Protein AF-A0A2E0UI68-F1 (afdb_monomer)

Structure (mmCIF, N/CA/C/O backbone):
data_AF-A0A2E0UI68-F1
#
_entry.id   AF-A0A2E0UI68-F1
#
loop_
_atom_site.group_PDB
_atom_site.id
_atom_site.type_symbol
_atom_site.label_atom_id
_atom_site.label_alt_id
_atom_site.label_comp_id
_atom_site.label_asym_id
_atom_site.label_entity_id
_atom_site.label_seq_id
_atom_site.pdbx_PDB_ins_code
_atom_site.Cartn_x
_atom_site.Cartn_y
_atom_site.Cartn_z
_atom_site.occupancy
_atom_site.B_iso_or_equiv
_atom_site.auth_seq_id
_atom_site.auth_comp_id
_atom_site.auth_asym_id
_atom_site.auth_atom_id
_atom_site.pdbx_PDB_model_num
ATOM 1 N N . MET A 1 1 ? 24.439 8.659 -13.858 1.00 65.12 1 MET A N 1
ATOM 2 C CA . MET A 1 1 ? 24.273 10.032 -13.316 1.00 65.12 1 MET A CA 1
ATOM 3 C C . MET A 1 1 ? 24.154 11.005 -14.486 1.00 65.12 1 MET A C 1
ATOM 5 O O . MET A 1 1 ? 24.831 10.792 -15.483 1.00 65.12 1 MET A O 1
ATOM 9 N N . ASN A 1 2 ? 23.277 12.013 -14.426 1.00 80.56 2 ASN A N 1
ATOM 10 C CA . ASN A 1 2 ? 23.108 12.979 -15.524 1.00 80.56 2 ASN A CA 1
ATOM 11 C C . ASN A 1 2 ? 24.259 14.009 -15.515 1.00 80.56 2 ASN A C 1
ATOM 13 O O . ASN A 1 2 ? 24.533 14.585 -14.461 1.00 80.56 2 ASN A O 1
ATOM 17 N N . ARG A 1 3 ? 24.889 14.266 -16.677 1.00 81.38 3 ARG A N 1
ATOM 18 C CA . ARG A 1 3 ? 25.984 15.245 -16.863 1.00 81.38 3 ARG A CA 1
ATOM 19 C C . ARG A 1 3 ? 25.653 16.608 -16.251 1.00 81.38 3 ARG A C 1
ATOM 21 O O . ARG A 1 3 ? 26.486 17.185 -15.564 1.00 81.38 3 ARG A O 1
ATOM 28 N N . LYS A 1 4 ? 24.427 17.103 -16.448 1.00 81.56 4 LYS A N 1
ATOM 29 C CA . LYS A 1 4 ? 24.002 18.413 -15.932 1.00 81.56 4 LYS A CA 1
ATOM 30 C C . LYS A 1 4 ? 24.028 18.460 -14.403 1.00 81.56 4 LYS A C 1
ATOM 32 O O . LYS A 1 4 ? 24.569 19.398 -13.832 1.00 81.56 4 LYS A O 1
ATOM 37 N N . ALA A 1 5 ? 23.483 17.430 -13.756 1.00 82.38 5 ALA A N 1
ATOM 38 C CA . ALA A 1 5 ? 23.459 17.329 -12.298 1.00 82.38 5 ALA A CA 1
ATOM 39 C C . ALA A 1 5 ? 24.873 17.174 -11.716 1.00 82.38 5 ALA A C 1
ATOM 41 O O . ALA A 1 5 ? 25.181 17.746 -10.676 1.00 82.38 5 ALA A O 1
ATOM 42 N N . PHE A 1 6 ? 25.744 16.438 -12.413 1.00 85.38 6 PHE A N 1
ATOM 43 C CA . PHE A 1 6 ? 27.146 16.304 -12.034 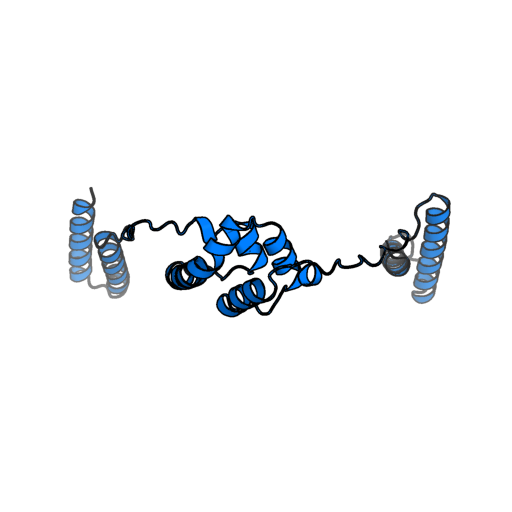1.00 85.38 6 PHE A CA 1
ATOM 44 C C . PHE A 1 6 ? 27.891 17.640 -12.082 1.00 85.38 6 PHE A C 1
ATOM 46 O O . PHE A 1 6 ? 28.501 18.023 -11.088 1.00 85.38 6 PHE A O 1
ATOM 53 N N . ILE A 1 7 ? 27.805 18.360 -13.206 1.00 84.88 7 ILE A N 1
ATOM 54 C CA . ILE A 1 7 ? 28.488 19.649 -13.380 1.00 84.88 7 ILE A CA 1
ATOM 55 C C . ILE A 1 7 ? 28.001 20.646 -12.327 1.00 84.88 7 ILE A C 1
ATOM 57 O O . ILE A 1 7 ? 28.818 21.265 -11.660 1.00 84.88 7 ILE A O 1
ATOM 61 N N . GLN A 1 8 ? 26.687 20.735 -12.095 1.00 84.38 8 GLN A N 1
ATOM 62 C CA . GLN A 1 8 ? 26.129 21.616 -11.065 1.00 84.38 8 GLN A CA 1
ATOM 63 C C . GLN A 1 8 ? 26.689 21.309 -9.670 1.00 84.38 8 GLN A C 1
ATOM 65 O O . GLN A 1 8 ? 27.156 22.218 -8.987 1.00 84.38 8 GLN A O 1
ATOM 70 N N . GLN A 1 9 ? 26.690 20.037 -9.264 1.00 84.38 9 GLN A N 1
ATOM 71 C CA . GLN A 1 9 ? 27.183 19.638 -7.947 1.00 84.38 9 GLN A CA 1
ATOM 72 C C . GLN A 1 9 ? 28.690 19.890 -7.803 1.00 84.38 9 GLN A C 1
ATOM 74 O O . GLN A 1 9 ? 29.128 20.460 -6.806 1.00 84.38 9 GLN A O 1
ATOM 79 N N . ALA A 1 10 ? 29.477 19.507 -8.811 1.00 82.50 10 ALA A N 1
ATOM 80 C CA . ALA A 1 10 ? 30.925 19.676 -8.814 1.00 82.50 10 ALA A CA 1
ATOM 81 C C . ALA A 1 10 ? 31.324 21.158 -8.787 1.00 82.50 10 ALA A C 1
ATOM 83 O O . ALA A 1 10 ? 32.169 21.543 -7.980 1.00 82.50 10 ALA A O 1
ATOM 84 N N . SER A 1 11 ? 30.677 22.005 -9.593 1.00 82.31 11 SER A N 1
ATOM 85 C CA . SER A 1 11 ? 30.948 23.444 -9.609 1.00 82.31 11 SER A CA 1
ATOM 86 C C . SER A 1 11 ? 30.594 24.109 -8.276 1.00 82.31 11 SER A C 1
ATOM 88 O O . SER A 1 11 ? 31.372 24.926 -7.791 1.00 82.31 11 SER A O 1
ATOM 90 N N . ILE A 1 12 ? 29.485 23.730 -7.626 1.00 83.81 12 ILE A N 1
ATOM 91 C CA . ILE A 1 12 ? 29.137 24.228 -6.281 1.00 83.81 12 ILE A CA 1
ATOM 92 C C . ILE A 1 12 ? 30.210 23.831 -5.262 1.00 83.81 12 ILE A C 1
ATOM 94 O O . ILE A 1 12 ? 30.697 24.683 -4.521 1.00 83.81 12 ILE A O 1
ATOM 98 N N . THR A 1 13 ? 30.629 22.564 -5.245 1.00 82.69 13 THR A N 1
ATOM 99 C CA . THR A 1 13 ? 31.679 22.087 -4.332 1.00 82.69 13 THR A CA 1
ATOM 100 C C . THR A 1 13 ? 33.010 22.809 -4.558 1.00 82.69 13 THR A C 1
ATOM 102 O O . THR A 1 13 ? 33.681 23.168 -3.593 1.00 82.69 13 THR A O 1
ATOM 105 N N . MET A 1 14 ? 33.379 23.080 -5.811 1.00 77.44 14 MET A N 1
ATOM 106 C CA . MET A 1 14 ? 34.613 23.794 -6.159 1.00 77.44 14 MET A CA 1
ATOM 107 C C . MET A 1 14 ? 34.562 25.280 -5.786 1.00 77.44 14 MET A C 1
ATOM 109 O O . MET A 1 14 ? 35.566 25.827 -5.337 1.00 77.44 14 MET A O 1
ATOM 113 N N . MET A 1 15 ? 33.399 25.927 -5.907 1.00 75.50 15 MET A N 1
ATOM 114 C CA . MET A 1 15 ? 33.202 27.321 -5.488 1.00 75.50 15 MET A CA 1
ATOM 115 C C . MET A 1 15 ? 33.226 27.512 -3.966 1.00 75.50 15 MET A C 1
ATOM 117 O O . MET A 1 15 ? 33.523 28.614 -3.505 1.00 75.50 15 MET A O 1
ATOM 121 N N . LEU A 1 16 ? 32.900 26.466 -3.201 1.00 73.56 16 LEU A N 1
ATOM 122 C CA . LEU A 1 16 ? 32.915 26.460 -1.735 1.00 73.56 16 LEU A CA 1
ATOM 123 C C . LEU A 1 16 ? 34.294 26.116 -1.147 1.00 73.56 16 LEU A C 1
ATOM 125 O O . LEU A 1 16 ? 34.487 26.239 0.062 1.00 73.56 16 LEU A O 1
ATOM 129 N N . HIS A 1 17 ? 35.256 25.688 -1.971 1.00 66.94 17 HIS A N 1
ATOM 130 C CA . HIS A 1 17 ? 36.592 25.346 -1.496 1.00 66.94 17 HIS A CA 1
ATOM 131 C C . HIS A 1 17 ? 37.425 26.620 -1.230 1.00 66.94 17 HIS A C 1
ATOM 133 O O . HIS A 1 17 ? 37.496 27.495 -2.097 1.00 66.94 17 HIS A O 1
ATOM 139 N N . PRO A 1 18 ? 38.131 26.729 -0.086 1.00 59.06 18 PRO A N 1
ATOM 140 C CA . PRO A 1 18 ? 38.846 27.944 0.341 1.00 59.06 18 PRO A CA 1
ATOM 141 C C . PRO A 1 18 ? 40.054 28.362 -0.523 1.00 59.06 18 PRO A C 1
ATOM 143 O O . PRO A 1 18 ? 40.743 29.315 -0.186 1.00 59.06 18 PRO A O 1
ATOM 146 N N . TYR A 1 19 ? 40.309 27.691 -1.651 1.00 53.81 19 TYR A N 1
ATOM 147 C CA . TYR A 1 19 ? 41.425 27.987 -2.565 1.00 53.81 19 TYR A CA 1
ATOM 148 C C . TYR A 1 19 ? 41.092 29.041 -3.645 1.00 53.81 19 TYR A C 1
ATOM 150 O O . TYR A 1 19 ? 41.927 29.332 -4.494 1.00 53.81 19 TYR A O 1
ATOM 158 N N . SER A 1 20 ? 39.874 29.597 -3.660 1.00 56.56 20 SER A N 1
ATOM 159 C CA . SER A 1 20 ? 39.365 30.456 -4.747 1.00 56.56 20 SER A CA 1
ATOM 160 C C . SER A 1 20 ? 39.120 31.912 -4.308 1.00 56.56 20 SER A C 1
ATOM 162 O O . SER A 1 20 ? 38.047 32.472 -4.540 1.00 56.56 20 SER A O 1
ATOM 164 N N . SER A 1 21 ? 40.086 32.540 -3.627 1.00 58.44 21 SER A N 1
ATOM 165 C CA . SER A 1 21 ? 39.929 33.910 -3.100 1.00 58.44 21 SER A CA 1
ATOM 166 C C . SER A 1 21 ? 40.497 35.027 -3.983 1.00 58.44 21 SER A C 1
ATOM 168 O O . SER A 1 21 ? 40.306 36.190 -3.650 1.00 58.44 21 SER A O 1
ATOM 170 N N . GLU A 1 22 ? 41.171 34.720 -5.095 1.00 62.88 22 GLU A N 1
ATOM 171 C CA . GLU A 1 22 ? 41.940 35.732 -5.850 1.00 62.88 22 GLU A CA 1
ATOM 172 C C . GLU A 1 22 ? 41.259 36.264 -7.124 1.00 62.88 22 GLU A C 1
ATOM 174 O O . GLU A 1 22 ? 41.753 37.216 -7.721 1.00 62.88 22 GLU A O 1
ATOM 179 N N . LYS A 1 23 ? 40.124 35.693 -7.555 1.00 62.25 23 LYS A N 1
ATOM 180 C CA . LYS A 1 23 ? 39.457 36.064 -8.822 1.00 62.25 23 LYS A CA 1
ATOM 181 C C . LYS A 1 23 ? 38.063 36.649 -8.629 1.00 62.25 23 LYS A C 1
ATOM 183 O O . LYS A 1 23 ? 37.366 36.318 -7.666 1.00 62.25 23 LYS A O 1
ATOM 188 N N . ALA A 1 24 ? 37.642 37.477 -9.587 1.00 69.94 24 ALA A N 1
ATOM 189 C CA . ALA A 1 24 ? 36.307 38.063 -9.619 1.00 69.94 24 ALA A CA 1
ATOM 190 C C . ALA A 1 24 ? 35.212 36.968 -9.627 1.00 69.94 24 ALA A C 1
ATOM 192 O O . ALA A 1 24 ? 35.426 35.886 -10.182 1.00 69.94 24 ALA A O 1
ATOM 193 N N . PRO A 1 25 ? 34.021 37.218 -9.046 1.00 70.06 25 PRO A N 1
ATOM 194 C CA . PRO A 1 25 ? 32.980 36.198 -8.888 1.00 70.06 25 PRO A CA 1
ATOM 195 C C . PRO A 1 25 ? 32.559 35.493 -10.186 1.00 70.06 25 PRO A C 1
ATOM 197 O O . PRO A 1 25 ? 32.334 34.287 -10.166 1.00 70.06 25 PRO A O 1
ATOM 200 N N . ALA A 1 26 ? 32.490 36.212 -11.311 1.00 70.44 26 ALA A N 1
ATOM 201 C CA . ALA A 1 26 ? 32.124 35.637 -12.610 1.00 70.44 26 ALA A CA 1
ATOM 202 C C . ALA A 1 26 ? 33.203 34.680 -13.147 1.00 70.44 26 ALA A C 1
ATOM 204 O O . ALA A 1 26 ? 32.907 33.546 -13.512 1.00 70.44 26 ALA A O 1
ATOM 205 N N . GLU A 1 27 ? 34.473 35.081 -13.075 1.00 74.00 27 GLU A N 1
ATOM 206 C CA . GLU A 1 27 ? 35.605 34.259 -13.520 1.00 74.00 27 GLU A CA 1
ATOM 207 C C . GLU A 1 27 ? 35.751 32.969 -12.704 1.00 74.00 27 GLU A C 1
ATOM 209 O O . GLU A 1 27 ? 36.229 31.950 -13.204 1.00 74.00 27 GLU A O 1
ATOM 214 N N . ARG A 1 28 ? 35.324 32.993 -11.436 1.00 71.94 28 ARG A N 1
ATOM 215 C CA . ARG A 1 28 ? 35.284 31.805 -10.578 1.00 71.94 28 ARG A CA 1
ATOM 216 C C . ARG A 1 28 ? 34.225 30.803 -11.018 1.00 71.94 28 ARG A C 1
ATOM 218 O O . ARG A 1 28 ? 34.486 29.603 -10.966 1.00 71.94 28 ARG A O 1
ATOM 225 N N . VAL A 1 29 ? 33.047 31.286 -11.412 1.00 77.81 29 VAL A N 1
ATOM 226 C CA . VAL A 1 29 ? 31.959 30.435 -11.909 1.00 77.81 29 VAL A CA 1
ATOM 227 C C . VAL A 1 29 ? 32.407 29.749 -13.194 1.00 77.81 29 VAL A C 1
ATOM 229 O O . VAL A 1 29 ? 32.329 28.525 -13.283 1.00 77.81 29 VAL A O 1
ATOM 232 N N . ASP A 1 30 ? 32.984 30.502 -14.128 1.00 81.94 30 ASP A N 1
ATOM 233 C CA . ASP A 1 30 ? 33.472 29.953 -15.394 1.00 81.94 30 ASP A CA 1
ATOM 234 C C . ASP A 1 30 ? 34.620 28.958 -15.179 1.00 81.94 30 ASP A C 1
ATOM 236 O O . ASP A 1 30 ? 34.622 27.868 -15.752 1.00 81.94 30 ASP A O 1
ATOM 240 N N . ALA A 1 31 ? 35.569 29.267 -14.290 1.00 81.62 31 ALA A N 1
ATOM 241 C CA . ALA A 1 31 ? 36.646 28.343 -13.938 1.00 81.62 31 ALA A CA 1
ATOM 242 C C . ALA A 1 31 ? 36.122 27.045 -13.294 1.00 81.62 31 ALA A C 1
ATOM 244 O O . ALA A 1 31 ? 36.603 25.959 -13.620 1.00 81.62 31 ALA A O 1
ATOM 245 N N . ALA A 1 32 ? 35.127 27.139 -12.407 1.00 82.00 32 ALA A N 1
ATOM 246 C CA . ALA A 1 32 ? 34.514 25.987 -11.749 1.00 82.00 32 ALA A CA 1
ATOM 247 C C . ALA A 1 32 ? 33.683 25.130 -12.715 1.00 82.00 32 ALA A C 1
ATOM 249 O O . ALA A 1 32 ? 33.649 23.906 -12.572 1.00 82.00 32 ALA A O 1
ATOM 250 N N . ILE A 1 33 ? 33.022 25.742 -13.699 1.00 84.81 33 ILE A N 1
ATOM 251 C CA . ILE A 1 33 ? 32.313 25.018 -14.760 1.00 84.81 33 ILE A CA 1
ATOM 252 C C . ILE A 1 33 ? 33.325 24.296 -15.649 1.00 84.81 33 ILE A C 1
ATOM 254 O O . ILE A 1 33 ? 33.235 23.080 -15.792 1.00 84.81 33 ILE A O 1
ATOM 258 N N . ASN A 1 34 ? 34.344 24.998 -16.149 1.00 85.69 34 ASN A N 1
ATOM 259 C CA . ASN A 1 34 ? 35.365 24.416 -17.024 1.00 85.69 34 ASN A CA 1
ATOM 260 C C . ASN A 1 34 ? 36.099 23.238 -16.364 1.00 85.69 34 ASN A C 1
ATOM 262 O O . ASN A 1 34 ? 36.351 22.215 -17.002 1.00 85.69 34 ASN A O 1
ATOM 266 N N . LEU A 1 35 ? 36.415 23.346 -15.069 1.00 85.31 35 LEU A N 1
ATOM 267 C CA . LEU A 1 35 ? 37.064 22.263 -14.331 1.00 85.31 35 LEU A CA 1
ATOM 268 C C . LEU A 1 35 ? 36.115 21.077 -14.118 1.00 85.31 35 LEU A C 1
ATOM 270 O O . LEU A 1 35 ? 36.531 19.932 -14.292 1.00 85.31 35 LEU A O 1
ATOM 274 N N . ALA A 1 36 ? 34.844 21.329 -13.795 1.00 86.38 36 ALA A N 1
ATOM 275 C CA . ALA A 1 36 ? 33.832 20.283 -13.674 1.00 86.38 36 ALA A CA 1
ATOM 276 C C . ALA A 1 36 ? 33.587 19.553 -15.007 1.00 86.38 36 ALA A C 1
ATOM 278 O O . ALA A 1 36 ? 33.434 18.331 -15.015 1.00 86.38 36 ALA A O 1
ATOM 279 N N . GLU A 1 37 ? 33.608 20.268 -16.132 1.00 87.62 37 GLU A N 1
ATOM 280 C CA . GLU A 1 37 ? 33.513 19.677 -17.467 1.00 87.62 37 GLU A CA 1
ATOM 281 C C . GLU A 1 37 ? 34.744 18.840 -17.814 1.00 87.62 37 GLU A C 1
ATOM 283 O O . GLU A 1 37 ? 34.600 17.683 -18.202 1.00 87.62 37 GLU A O 1
ATOM 288 N N . ALA A 1 38 ? 35.953 19.357 -17.588 1.00 87.75 38 ALA A N 1
ATOM 289 C CA . ALA A 1 38 ? 37.185 18.599 -17.802 1.00 87.75 38 ALA A CA 1
ATOM 290 C C . ALA A 1 38 ? 37.251 17.338 -16.922 1.00 87.75 38 ALA A C 1
ATOM 292 O O . ALA A 1 38 ? 37.733 16.286 -17.350 1.00 87.75 38 ALA A O 1
ATOM 293 N N . LEU A 1 39 ? 36.749 17.421 -15.688 1.00 87.38 39 LEU A N 1
ATOM 294 C CA . LEU A 1 39 ? 36.677 16.284 -14.778 1.00 87.38 39 LEU A CA 1
ATOM 295 C C . LEU A 1 39 ? 35.641 15.256 -15.245 1.00 87.38 39 LEU A C 1
ATOM 297 O O . LEU A 1 39 ? 35.907 14.059 -15.173 1.00 87.38 39 LEU A O 1
ATOM 301 N N . TRP A 1 40 ? 34.500 15.708 -15.770 1.00 85.69 40 TRP A N 1
ATOM 302 C CA . TRP A 1 40 ? 33.500 14.841 -16.389 1.00 85.69 40 TRP A CA 1
ATOM 303 C C . TRP A 1 40 ? 34.059 14.091 -17.604 1.00 85.69 40 TRP A C 1
ATOM 305 O O . TRP A 1 40 ? 33.859 12.885 -17.716 1.00 85.69 40 TRP A O 1
ATOM 315 N N . GLU A 1 41 ? 34.807 14.763 -18.482 1.00 86.88 41 GLU A N 1
ATOM 316 C CA . GLU A 1 41 ? 35.468 14.119 -19.626 1.00 86.88 41 GLU A CA 1
ATOM 317 C C . GLU A 1 41 ? 36.464 13.039 -19.173 1.00 86.88 41 GLU A C 1
ATOM 319 O O . GLU A 1 41 ? 36.365 11.893 -19.604 1.00 86.88 41 GLU A O 1
ATOM 324 N N . ARG A 1 42 ? 37.324 13.339 -18.189 1.00 85.81 42 ARG A N 1
ATOM 325 C CA . ARG A 1 42 ? 38.254 12.345 -17.614 1.00 85.81 42 ARG A CA 1
ATOM 326 C C . ARG A 1 42 ? 37.550 11.168 -16.940 1.00 85.81 42 ARG A C 1
ATOM 328 O O . ARG A 1 42 ? 38.084 10.061 -16.906 1.00 85.81 42 ARG A O 1
ATOM 335 N N . LEU A 1 43 ? 36.388 11.408 -16.339 1.00 85.31 43 LEU A N 1
ATOM 336 C CA . LEU A 1 43 ? 35.571 10.358 -15.740 1.00 85.31 43 LEU A CA 1
ATOM 337 C C . LEU A 1 43 ? 35.012 9.431 -16.823 1.00 85.31 43 LEU A C 1
ATOM 339 O O . LEU A 1 43 ? 35.123 8.214 -16.671 1.00 85.31 43 LEU A O 1
ATOM 343 N N . LYS A 1 44 ? 34.523 9.977 -17.942 1.00 82.19 44 LYS A N 1
ATOM 344 C CA . LYS A 1 44 ? 34.082 9.173 -19.093 1.00 82.19 44 LYS A CA 1
ATOM 345 C C . LYS A 1 44 ? 35.202 8.297 -19.644 1.00 82.19 44 LYS A C 1
ATOM 347 O O . LYS A 1 44 ? 34.966 7.110 -19.851 1.00 82.19 44 LYS A O 1
ATOM 352 N N . ASP A 1 45 ? 36.410 8.839 -19.792 1.00 82.62 45 ASP A N 1
ATOM 353 C CA . ASP A 1 45 ? 37.579 8.076 -20.260 1.00 82.62 45 ASP A CA 1
ATOM 354 C C . ASP A 1 45 ? 37.931 6.910 -19.322 1.00 82.62 45 ASP A C 1
ATOM 356 O O . ASP A 1 45 ? 38.439 5.876 -19.750 1.00 82.62 45 ASP A O 1
ATOM 360 N N . ARG A 1 46 ? 37.615 7.043 -18.029 1.00 81.75 46 ARG A N 1
ATOM 361 C CA . ARG A 1 46 ? 37.770 5.993 -17.009 1.00 81.75 46 ARG A CA 1
ATOM 362 C C . ARG A 1 46 ? 36.565 5.054 -16.895 1.00 81.75 46 ARG A C 1
ATOM 364 O O . ARG A 1 46 ? 36.490 4.281 -15.943 1.00 81.75 46 ARG A O 1
ATOM 371 N N . GLY A 1 47 ? 35.618 5.124 -17.827 1.00 75.69 47 GLY A N 1
ATOM 372 C CA . GLY A 1 47 ? 34.416 4.289 -17.847 1.00 75.69 47 GLY A CA 1
ATOM 373 C C . GLY A 1 47 ? 33.259 4.807 -16.986 1.00 75.69 47 GLY A C 1
ATOM 374 O O . GLY A 1 47 ? 32.211 4.166 -16.924 1.00 75.69 47 GLY A O 1
ATOM 375 N N . TYR A 1 48 ? 33.392 5.977 -16.354 1.00 71.50 48 TYR A N 1
ATOM 376 C CA . TYR A 1 48 ? 32.293 6.653 -15.662 1.00 71.50 48 TYR A CA 1
ATOM 377 C C . TYR A 1 48 ? 31.519 7.506 -16.670 1.00 71.50 48 TYR A C 1
ATOM 379 O O . TYR A 1 48 ? 31.779 8.689 -16.860 1.00 71.50 48 TYR A O 1
ATOM 387 N N . GLY A 1 49 ? 30.576 6.883 -17.367 1.00 65.06 49 GLY A N 1
ATOM 388 C CA . GLY A 1 49 ? 29.745 7.549 -18.365 1.00 65.06 49 GLY A CA 1
ATOM 389 C C . GLY A 1 49 ? 28.394 8.018 -17.826 1.00 65.06 49 GLY A C 1
ATOM 390 O O . GLY A 1 49 ? 27.982 7.630 -16.725 1.00 65.06 49 GLY A O 1
ATOM 391 N N . PRO A 1 50 ? 27.629 8.793 -18.623 1.00 62.78 50 PRO A N 1
ATOM 392 C CA . PRO A 1 50 ? 26.182 8.759 -18.472 1.00 62.78 50 PRO A CA 1
ATOM 393 C C . PRO A 1 50 ? 25.790 7.284 -18.492 1.00 62.78 50 PRO A C 1
ATOM 395 O O . PRO A 1 50 ? 26.184 6.562 -19.408 1.00 62.78 50 PRO A O 1
ATOM 398 N N . THR A 1 51 ? 25.089 6.828 -17.450 1.00 59.06 51 THR A N 1
ATOM 399 C CA . THR A 1 51 ? 24.520 5.486 -17.455 1.00 59.06 51 THR A CA 1
ATOM 400 C C . THR A 1 51 ? 23.759 5.393 -18.766 1.00 59.06 51 THR A C 1
ATOM 402 O O . THR A 1 51 ? 22.872 6.221 -19.001 1.00 59.06 51 THR A O 1
ATOM 405 N N . THR A 1 52 ? 24.204 4.493 -19.646 1.00 53.03 52 THR A N 1
ATOM 406 C CA . THR A 1 52 ? 23.517 4.153 -20.888 1.00 53.03 52 THR A CA 1
ATOM 407 C C . THR A 1 52 ? 22.042 4.130 -20.572 1.00 53.03 52 THR A C 1
ATOM 409 O O . THR A 1 52 ? 21.675 3.568 -19.538 1.00 53.03 52 THR A O 1
ATOM 412 N N . GLN A 1 53 ? 21.281 4.863 -21.394 1.00 53.41 53 GLN A N 1
ATOM 413 C CA . GLN A 1 53 ? 19.826 4.944 -21.404 1.00 53.41 53 GLN A CA 1
ATOM 414 C C . GLN A 1 53 ? 19.234 3.955 -20.413 1.00 53.41 53 GLN A C 1
ATOM 416 O O . GLN A 1 53 ? 19.322 2.747 -20.640 1.00 53.41 53 GLN A O 1
ATOM 421 N N . THR A 1 54 ? 18.661 4.454 -19.312 1.00 47.56 54 THR A N 1
ATOM 422 C CA . THR A 1 54 ? 17.596 3.703 -18.656 1.00 47.56 54 THR A CA 1
ATOM 423 C C . THR A 1 54 ? 16.667 3.367 -19.803 1.00 47.56 54 THR A C 1
ATOM 425 O O . THR A 1 54 ? 15.989 4.269 -20.298 1.00 47.56 54 THR A O 1
ATOM 428 N N . SER A 1 55 ? 16.767 2.142 -20.326 1.00 49.03 55 SER A N 1
ATOM 429 C CA . SER A 1 55 ? 15.893 1.659 -21.373 1.00 49.03 55 SER A CA 1
ATOM 430 C C . SER A 1 55 ? 14.526 2.049 -20.875 1.00 49.03 55 SER A C 1
ATOM 432 O O . SER A 1 55 ? 14.236 1.824 -19.691 1.00 49.03 55 SER A O 1
ATOM 434 N N . GLU A 1 56 ? 13.771 2.776 -21.704 1.00 48.84 56 GLU A N 1
ATOM 435 C CA . GLU A 1 56 ? 12.371 3.038 -21.418 1.00 48.84 56 GLU A CA 1
ATOM 436 C C . GLU A 1 56 ? 11.853 1.723 -20.876 1.00 48.84 56 GLU A C 1
ATOM 438 O O . GLU A 1 56 ? 11.926 0.700 -21.565 1.00 48.84 56 GLU A O 1
ATOM 443 N N . ARG A 1 57 ? 11.528 1.697 -19.577 1.00 52.97 57 ARG A N 1
ATOM 444 C CA . ARG A 1 57 ? 10.968 0.501 -18.979 1.00 52.97 57 ARG A CA 1
ATOM 445 C C . ARG A 1 57 ? 9.696 0.359 -19.776 1.00 52.97 57 ARG A C 1
ATOM 447 O O . ARG A 1 57 ? 8.764 1.110 -19.506 1.00 52.97 57 ARG A O 1
ATOM 454 N N . CYS A 1 58 ? 9.707 -0.498 -20.797 1.00 47.31 58 CYS A N 1
ATOM 455 C CA . CYS A 1 58 ? 8.522 -0.904 -21.513 1.00 47.31 58 CYS A CA 1
ATOM 456 C C . CYS A 1 58 ? 7.636 -1.409 -20.395 1.00 47.31 58 CYS A C 1
ATOM 458 O O . CYS A 1 58 ? 7.894 -2.466 -19.811 1.00 47.31 58 CYS A O 1
ATOM 460 N N . SER A 1 59 ? 6.720 -0.549 -19.959 1.00 64.94 59 SER A N 1
ATOM 461 C CA . SER A 1 59 ? 5.863 -0.818 -18.833 1.00 64.94 59 SER A CA 1
ATOM 462 C C . SER A 1 59 ? 4.920 -1.855 -19.382 1.00 64.94 59 SER A C 1
ATOM 464 O O . SER A 1 59 ? 3.955 -1.554 -20.077 1.00 64.94 59 SER A O 1
ATOM 466 N N . LYS A 1 60 ? 5.310 -3.114 -19.182 1.00 77.44 60 LYS A N 1
ATOM 467 C CA . LYS A 1 60 ? 4.546 -4.256 -19.630 1.00 77.44 6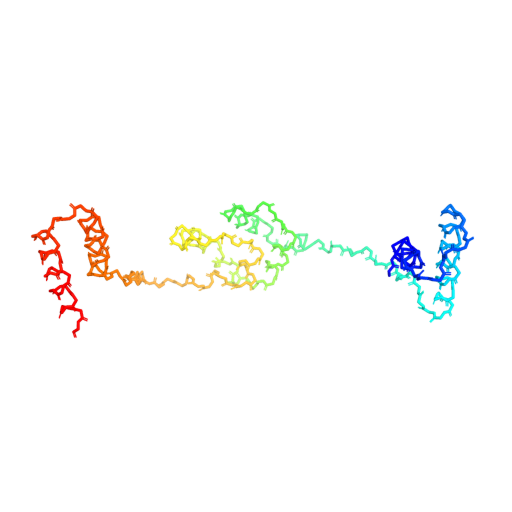0 LYS A CA 1
ATOM 468 C C . LYS A 1 60 ? 3.106 -4.014 -19.193 1.00 77.44 60 LYS A C 1
ATOM 470 O O . LYS A 1 60 ? 2.851 -3.739 -18.014 1.00 77.44 60 LYS A O 1
ATOM 475 N N . ASN A 1 61 ? 2.200 -3.984 -20.164 1.00 85.25 61 ASN A N 1
ATOM 476 C CA . ASN A 1 61 ? 0.800 -3.726 -19.898 1.00 85.25 61 ASN A CA 1
ATOM 477 C C . ASN A 1 61 ? 0.186 -5.030 -19.391 1.00 85.25 61 ASN A C 1
ATOM 479 O O . ASN A 1 61 ? -0.284 -5.862 -20.159 1.00 85.25 61 ASN A O 1
ATOM 483 N N . TRP A 1 62 ? 0.244 -5.227 -18.081 1.00 86.06 62 TRP A N 1
ATOM 484 C CA . TRP A 1 62 ? -0.320 -6.392 -17.412 1.00 86.06 62 TRP A CA 1
ATOM 485 C C . TRP A 1 62 ? -1.832 -6.454 -17.591 1.00 86.06 62 TRP A C 1
ATOM 487 O O . TRP A 1 62 ? -2.391 -7.538 -17.637 1.00 86.06 62 TRP A O 1
ATOM 497 N N . TYR A 1 63 ? -2.505 -5.313 -17.764 1.00 87.25 63 TYR A N 1
ATOM 498 C CA . TYR A 1 63 ? -3.949 -5.315 -17.988 1.00 87.25 63 TYR A CA 1
ATOM 499 C C . TYR A 1 63 ? -4.341 -6.043 -19.282 1.00 87.25 63 TYR A C 1
ATOM 501 O O . TYR A 1 63 ? -5.325 -6.775 -19.285 1.00 87.25 63 TYR A O 1
ATOM 509 N N . SER A 1 64 ? -3.553 -5.915 -20.356 1.00 86.81 64 SER A N 1
ATOM 510 C CA . SER A 1 64 ? -3.812 -6.656 -21.600 1.00 86.81 64 SER A CA 1
ATOM 511 C C . SER A 1 64 ? -3.557 -8.163 -21.498 1.00 86.81 64 SER A C 1
ATOM 513 O O . SER A 1 64 ? -3.972 -8.891 -22.391 1.00 86.81 64 SER A O 1
ATOM 515 N N . GLU A 1 65 ? -2.896 -8.637 -20.439 1.00 87.19 65 GLU A N 1
ATOM 516 C CA . GLU A 1 65 ?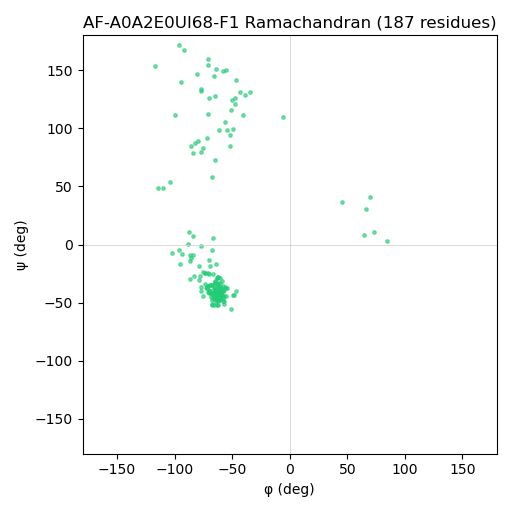 -2.618 -10.066 -20.228 1.00 87.19 65 GLU A CA 1
ATOM 517 C C . GLU A 1 65 ? -3.676 -10.776 -19.376 1.00 87.19 65 GLU A C 1
ATOM 519 O O . GLU A 1 65 ? -3.652 -11.999 -19.264 1.00 87.19 65 GLU A O 1
ATOM 524 N N . ILE A 1 66 ? -4.613 -10.033 -18.779 1.00 88.06 66 ILE A N 1
ATOM 525 C CA . ILE A 1 66 ? -5.721 -10.623 -18.026 1.00 88.06 66 ILE A CA 1
ATOM 526 C C .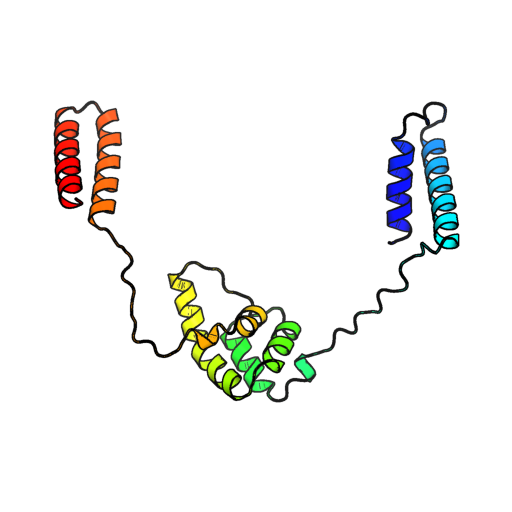 ILE A 1 66 ? -6.669 -11.317 -19.010 1.00 88.06 66 ILE A C 1
ATOM 528 O O . ILE A 1 66 ? -7.155 -10.684 -19.950 1.00 88.06 66 ILE A O 1
ATOM 532 N N . GLN A 1 67 ? -6.963 -12.595 -18.767 1.00 84.12 67 GLN A N 1
ATOM 533 C CA . GLN A 1 67 ? -7.951 -13.358 -19.538 1.00 84.12 67 GLN A CA 1
ATOM 534 C C . GLN A 1 67 ? -9.390 -12.991 -19.135 1.00 84.12 67 GLN A C 1
ATOM 536 O O . GLN A 1 67 ? -10.270 -12.874 -19.981 1.00 84.12 67 GLN A O 1
ATOM 541 N N . ASP A 1 68 ? -9.610 -12.727 -17.849 1.00 86.62 68 ASP A N 1
ATOM 542 C CA . ASP A 1 68 ? -10.885 -12.421 -17.199 1.00 86.62 68 ASP A CA 1
ATOM 543 C C . ASP A 1 68 ? -11.050 -10.918 -16.878 1.00 86.62 68 ASP A C 1
ATOM 545 O O . ASP A 1 68 ? -11.300 -10.509 -15.742 1.00 86.62 68 ASP A O 1
ATOM 549 N N . GLN A 1 69 ? -10.892 -10.052 -17.889 1.00 87.75 69 GLN A N 1
ATOM 550 C CA . GLN A 1 69 ? -10.883 -8.588 -17.695 1.00 87.75 69 GLN A CA 1
ATOM 551 C C . GLN A 1 69 ? -12.163 -8.052 -17.042 1.00 87.75 69 GLN A C 1
ATOM 553 O O . GLN A 1 69 ? -12.099 -7.126 -16.229 1.00 87.75 69 GLN A O 1
ATOM 558 N N . GLU A 1 70 ? -13.316 -8.638 -17.368 1.00 88.00 70 GLU A N 1
ATOM 559 C CA . GLU A 1 70 ? -14.604 -8.236 -16.801 1.00 88.00 70 GLU A CA 1
ATOM 560 C C . GLU A 1 70 ? -14.681 -8.489 -15.293 1.00 88.00 70 GLU A C 1
ATOM 562 O O . GLU A 1 70 ? -15.150 -7.628 -14.543 1.00 88.00 70 GLU A O 1
ATOM 567 N N . GLU A 1 71 ? -14.197 -9.642 -14.828 1.00 87.69 71 GLU A N 1
ATOM 568 C CA . GLU A 1 71 ? -14.227 -10.007 -13.413 1.00 87.69 71 GLU A CA 1
ATOM 569 C C . GLU A 1 71 ? -13.249 -9.157 -12.601 1.00 87.69 71 GLU A C 1
ATOM 571 O O . GLU A 1 71 ? -13.616 -8.616 -11.548 1.00 87.69 71 GLU A O 1
ATOM 576 N N . PHE A 1 72 ? -12.052 -8.926 -13.146 1.00 91.12 72 PHE A N 1
ATOM 577 C CA . PHE A 1 72 ? -11.086 -7.987 -12.588 1.00 91.12 72 PHE A CA 1
ATOM 578 C C . PHE A 1 72 ? -11.672 -6.573 -12.458 1.00 91.12 72 PHE A C 1
ATOM 580 O O . PHE A 1 72 ? -11.620 -5.972 -11.379 1.00 91.12 72 PHE A O 1
ATOM 587 N N . ASP A 1 73 ? -12.266 -6.028 -13.524 1.00 90.31 73 ASP A N 1
ATOM 588 C CA . ASP A 1 73 ? -12.822 -4.673 -13.501 1.00 90.31 73 ASP A CA 1
ATOM 589 C C . ASP A 1 73 ? -14.029 -4.574 -12.560 1.00 90.31 73 ASP A C 1
ATOM 591 O O . ASP A 1 73 ? -14.186 -3.569 -11.859 1.00 90.31 73 ASP A O 1
ATOM 595 N N . LYS A 1 74 ? -14.849 -5.625 -12.464 1.00 90.62 74 LYS A N 1
ATOM 596 C CA . LYS A 1 74 ? -15.962 -5.712 -11.511 1.00 90.62 74 LYS A CA 1
ATOM 597 C C . LYS A 1 74 ? -15.463 -5.700 -10.063 1.00 90.62 74 LYS A C 1
ATOM 599 O O . LYS A 1 74 ? -15.993 -4.942 -9.244 1.00 90.62 74 LYS A O 1
ATOM 604 N N . CYS A 1 75 ? -14.429 -6.479 -9.746 1.00 90.38 75 CYS A N 1
ATOM 605 C CA . CYS A 1 75 ? -13.788 -6.479 -8.430 1.00 90.38 75 CYS A CA 1
ATOM 606 C C . CYS A 1 75 ? -13.174 -5.114 -8.106 1.00 90.38 75 CYS A C 1
ATOM 608 O O . CYS A 1 75 ? -13.448 -4.538 -7.051 1.00 90.38 75 CYS A O 1
ATOM 610 N N . ARG A 1 76 ? -12.404 -4.544 -9.034 1.00 90.25 76 ARG A N 1
ATOM 611 C CA . ARG A 1 76 ? -11.719 -3.265 -8.832 1.00 90.25 76 ARG A CA 1
ATOM 612 C C . ARG A 1 76 ? -12.697 -2.105 -8.646 1.00 90.25 76 ARG A C 1
ATOM 614 O O . ARG A 1 76 ? -12.512 -1.295 -7.736 1.00 90.25 76 ARG A O 1
ATOM 621 N N . ARG A 1 77 ? -13.775 -2.050 -9.440 1.00 90.06 77 ARG A N 1
ATOM 622 C CA . ARG A 1 77 ? -14.853 -1.059 -9.269 1.00 90.06 77 ARG A CA 1
ATOM 623 C C . ARG A 1 77 ? -15.531 -1.197 -7.913 1.00 90.06 77 ARG A C 1
ATOM 625 O O . ARG A 1 77 ? -15.730 -0.194 -7.238 1.00 90.06 77 ARG A O 1
ATOM 632 N N . LYS A 1 78 ? -15.836 -2.424 -7.478 1.00 89.62 78 LYS A N 1
ATOM 633 C CA . LYS A 1 78 ? -16.457 -2.675 -6.167 1.00 89.62 78 LYS A CA 1
ATOM 634 C C . LYS A 1 78 ? -15.543 -2.291 -5.001 1.00 89.62 78 LYS A C 1
ATOM 636 O O . LYS A 1 78 ? -16.026 -1.841 -3.968 1.00 89.62 78 LYS A O 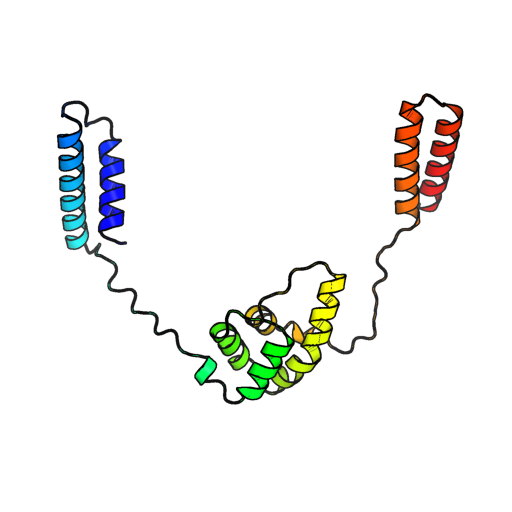1
ATOM 641 N N . TYR A 1 79 ? -14.233 -2.449 -5.166 1.00 88.94 79 TYR A N 1
ATOM 642 C CA . TYR A 1 79 ? -13.239 -2.010 -4.189 1.00 88.94 79 TYR A CA 1
ATOM 643 C C . TYR A 1 79 ? -13.058 -0.475 -4.172 1.00 88.94 79 TYR A C 1
ATOM 645 O O . TYR A 1 79 ? -12.653 0.107 -3.158 1.00 88.94 79 TYR A O 1
ATOM 653 N N . GLY A 1 80 ? -13.381 0.198 -5.281 1.00 86.56 80 GLY A N 1
ATOM 654 C CA . GLY A 1 80 ? -13.307 1.651 -5.430 1.00 86.56 80 GLY A CA 1
ATOM 655 C C . GLY A 1 80 ? -11.870 2.173 -5.452 1.00 86.56 80 GLY A C 1
ATOM 656 O O . GLY A 1 80 ? -11.570 3.140 -4.752 1.00 86.56 80 GLY A O 1
ATOM 657 N N . ASP A 1 81 ? -10.957 1.480 -6.143 1.00 80.69 81 ASP A N 1
ATOM 658 C CA . ASP A 1 81 ? -9.591 1.969 -6.390 1.00 80.69 81 ASP A CA 1
ATOM 659 C C . ASP A 1 81 ? -9.494 2.564 -7.799 1.00 80.69 81 ASP A C 1
ATOM 661 O O . ASP A 1 81 ? -9.611 1.859 -8.810 1.00 80.69 81 ASP A O 1
ATOM 665 N N . GLU A 1 82 ? -9.311 3.881 -7.858 1.00 74.69 82 GLU A N 1
ATOM 666 C CA . GLU A 1 82 ? -9.213 4.638 -9.109 1.00 74.69 82 GLU A CA 1
ATOM 667 C C . GLU A 1 82 ? -7.791 4.586 -9.693 1.00 74.69 82 GLU A C 1
ATOM 669 O O . GLU A 1 82 ? -7.620 4.625 -10.913 1.00 74.69 82 GLU A O 1
ATOM 674 N N . GLY A 1 83 ? -6.774 4.415 -8.839 1.00 79.25 83 GLY A N 1
ATOM 675 C CA . GLY A 1 83 ? -5.362 4.383 -9.219 1.00 79.25 83 GLY A CA 1
ATOM 676 C C . GLY A 1 83 ? -4.818 2.983 -9.526 1.00 79.25 83 GLY A C 1
ATOM 677 O O . GLY A 1 83 ? -5.440 1.965 -9.239 1.00 79.25 83 GLY A O 1
ATOM 678 N N . GLY A 1 84 ? -3.623 2.929 -10.126 1.00 81.69 84 GLY A N 1
ATOM 679 C CA . GLY A 1 84 ? -2.800 1.711 -10.142 1.00 81.69 84 GLY A CA 1
ATOM 680 C C . GLY A 1 84 ? -3.352 0.513 -10.926 1.00 81.69 84 GLY A C 1
ATOM 681 O O . GLY A 1 84 ? -3.056 -0.622 -10.564 1.00 81.69 84 GLY A O 1
ATOM 682 N N . ARG A 1 85 ? -4.128 0.723 -12.007 1.00 86.62 85 ARG A N 1
ATOM 683 C CA . ARG A 1 85 ? -4.718 -0.369 -12.822 1.00 86.62 85 ARG A CA 1
ATOM 684 C C . ARG A 1 85 ? -3.703 -1.435 -13.234 1.00 86.62 85 ARG A C 1
ATOM 686 O O . ARG A 1 85 ? -4.021 -2.615 -13.169 1.00 86.62 85 ARG A O 1
ATOM 693 N N . ASN A 1 86 ? -2.512 -1.023 -13.666 1.00 88.38 86 ASN A N 1
ATOM 694 C CA . ASN A 1 86 ? -1.505 -1.955 -14.170 1.00 88.38 86 ASN A CA 1
ATOM 695 C C . ASN A 1 86 ? -0.872 -2.792 -13.043 1.00 88.38 86 ASN A C 1
ATOM 697 O O . ASN A 1 86 ? -0.645 -3.986 -13.210 1.00 88.38 86 ASN A O 1
ATOM 701 N N . ASP A 1 87 ? -0.649 -2.194 -11.871 1.00 88.06 87 ASP A N 1
ATOM 702 C CA . ASP A 1 87 ? -0.121 -2.905 -10.701 1.00 88.06 87 ASP A CA 1
ATOM 703 C C . ASP A 1 87 ? -1.165 -3.851 -10.100 1.00 88.06 87 ASP A C 1
ATOM 705 O O . ASP A 1 87 ? -0.847 -4.968 -9.695 1.00 88.06 87 ASP A O 1
ATOM 709 N N . ALA A 1 88 ? -2.431 -3.429 -10.098 1.00 90.06 88 ALA A N 1
ATOM 710 C CA . ALA A 1 88 ? -3.565 -4.269 -9.741 1.00 90.06 88 ALA A CA 1
ATOM 711 C C . ALA A 1 88 ? -3.716 -5.452 -10.701 1.00 90.06 88 ALA A C 1
ATOM 713 O O . ALA A 1 88 ? -3.928 -6.574 -10.253 1.00 90.06 88 ALA A O 1
ATOM 714 N N . ALA A 1 89 ? -3.567 -5.209 -12.005 1.00 90.62 89 ALA A N 1
ATOM 715 C CA . ALA A 1 89 ? -3.617 -6.251 -13.019 1.00 90.62 89 ALA A CA 1
ATOM 716 C C . ALA A 1 89 ? -2.496 -7.277 -12.831 1.00 90.62 89 ALA A C 1
ATOM 718 O O . ALA A 1 89 ? -2.741 -8.479 -12.846 1.00 90.62 89 ALA A O 1
ATOM 719 N N . LYS A 1 90 ? -1.277 -6.804 -12.555 1.00 91.25 90 LYS A N 1
ATOM 720 C CA . LYS A 1 90 ? -0.145 -7.671 -12.224 1.00 91.25 90 LYS A CA 1
ATOM 721 C C . LYS A 1 90 ? -0.427 -8.541 -10.995 1.00 91.25 90 LYS A C 1
ATOM 723 O O . LYS A 1 90 ? -0.107 -9.723 -11.006 1.00 91.25 90 LYS A O 1
ATOM 728 N N . ALA A 1 91 ? -1.010 -7.959 -9.947 1.00 89.44 91 ALA A N 1
ATOM 729 C CA . ALA A 1 91 ? -1.377 -8.694 -8.738 1.00 89.44 91 ALA A CA 1
ATOM 730 C C . ALA A 1 91 ? -2.480 -9.733 -9.011 1.00 89.44 91 ALA A C 1
ATOM 732 O O . ALA A 1 91 ? -2.415 -10.836 -8.484 1.00 89.44 91 ALA A O 1
ATOM 733 N N . TRP A 1 92 ? -3.454 -9.402 -9.865 1.00 91.50 92 TRP A N 1
ATOM 734 C CA . TRP A 1 92 ? -4.546 -10.295 -10.265 1.00 91.50 92 TRP A CA 1
ATOM 735 C C . TRP A 1 92 ? -4.065 -11.511 -11.061 1.00 91.50 92 TRP A C 1
ATOM 737 O O . TRP A 1 92 ? -4.520 -12.620 -10.813 1.00 91.50 92 TRP A O 1
ATOM 747 N N . ILE A 1 93 ? -3.108 -11.321 -11.974 1.00 89.88 93 ILE A N 1
ATOM 748 C CA . ILE A 1 93 ? -2.490 -12.417 -12.741 1.00 89.88 93 ILE A CA 1
ATOM 749 C C . ILE A 1 93 ? -1.731 -13.386 -11.825 1.00 89.88 93 ILE A C 1
ATOM 751 O O . ILE A 1 93 ? -1.617 -14.564 -12.137 1.00 89.88 93 ILE A O 1
ATOM 755 N N . GLY A 1 94 ? -1.211 -12.898 -10.696 1.00 87.88 94 GLY A N 1
ATOM 756 C CA . GLY A 1 94 ? -0.529 -13.731 -9.707 1.00 87.88 94 GLY A CA 1
ATOM 757 C C . GLY A 1 94 ? -1.457 -14.563 -8.815 1.00 87.88 94 GLY A C 1
ATOM 758 O O . GLY A 1 94 ? -0.943 -15.267 -7.950 1.00 87.88 94 GLY A O 1
ATOM 759 N N . LEU A 1 95 ? -2.781 -14.452 -8.973 1.00 88.75 95 LEU A N 1
ATOM 760 C CA . LEU A 1 95 ? -3.759 -15.257 -8.245 1.00 88.75 95 LEU A CA 1
ATOM 761 C C . LEU A 1 95 ? -4.163 -16.489 -9.051 1.00 88.75 95 LEU A C 1
ATOM 763 O O . LEU A 1 95 ? -4.434 -16.393 -10.250 1.00 88.75 95 LEU A O 1
ATOM 767 N N . ASP A 1 96 ? -4.307 -17.611 -8.354 1.00 89.56 96 ASP A N 1
ATOM 768 C CA . ASP A 1 96 ? -4.926 -18.808 -8.915 1.00 89.56 96 ASP A CA 1
ATOM 769 C C . ASP A 1 96 ? -6.439 -18.595 -9.098 1.00 89.56 96 ASP A C 1
ATOM 771 O O . ASP A 1 96 ? -7.065 -17.814 -8.374 1.00 89.56 96 ASP A O 1
ATOM 775 N N . GLU A 1 97 ? -7.060 -19.321 -10.032 1.00 86.31 97 GLU A N 1
ATOM 776 C CA . GLU A 1 97 ? -8.504 -19.208 -10.312 1.00 86.31 97 GLU A CA 1
ATOM 777 C C . GLU A 1 97 ? -9.371 -19.438 -9.060 1.00 86.31 97 GLU A C 1
ATOM 779 O O . GLU A 1 97 ? -10.343 -18.723 -8.819 1.00 86.31 97 GLU A O 1
ATOM 784 N N . GLU A 1 98 ? -8.971 -20.363 -8.183 1.00 86.19 98 GLU A N 1
ATOM 785 C CA . GLU A 1 98 ? -9.659 -20.604 -6.907 1.00 86.19 98 GLU A CA 1
ATOM 786 C C . GLU A 1 98 ? -9.587 -19.408 -5.944 1.00 86.19 98 GLU A C 1
ATOM 788 O O . GLU A 1 98 ? -10.496 -19.185 -5.137 1.00 86.19 98 GLU A O 1
ATOM 793 N N . GLU A 1 99 ? -8.505 -18.629 -6.000 1.00 87.31 99 GLU A N 1
ATOM 794 C CA . GLU A 1 99 ? -8.331 -17.435 -5.179 1.00 87.31 99 GLU A CA 1
ATOM 795 C C . GLU A 1 99 ? -9.148 -16.268 -5.731 1.00 87.31 99 GLU A C 1
ATOM 797 O O . GLU A 1 99 ? -9.791 -15.564 -4.948 1.00 87.31 99 GLU A O 1
ATOM 802 N N . LYS A 1 100 ? -9.195 -16.100 -7.060 1.00 88.31 100 LYS A N 1
ATOM 803 C CA . LYS A 1 100 ? -9.964 -15.040 -7.734 1.00 88.31 100 LYS A CA 1
ATOM 804 C C . LYS A 1 100 ? -11.441 -15.058 -7.340 1.00 88.31 100 LYS A C 1
ATOM 806 O O . LYS A 1 100 ? -11.983 -14.019 -6.952 1.00 88.31 100 LYS A O 1
ATOM 811 N N . VAL A 1 101 ? -12.055 -16.244 -7.293 1.00 87.88 101 VAL A N 1
ATOM 812 C CA . VAL A 1 101 ? -13.461 -16.431 -6.880 1.00 87.88 101 VAL A CA 1
ATOM 813 C C . VAL A 1 101 ? -13.717 -15.925 -5.451 1.00 87.88 101 VAL A C 1
ATOM 815 O O . VAL A 1 101 ? -14.797 -15.412 -5.143 1.00 87.88 101 VAL A O 1
ATOM 818 N N . LYS A 1 102 ? -12.718 -16.001 -4.560 1.00 88.12 102 LYS A N 1
ATOM 819 C CA . LYS A 1 102 ? -12.821 -15.532 -3.164 1.00 88.12 102 LYS A CA 1
ATOM 820 C C . LYS A 1 102 ? -12.669 -14.015 -3.031 1.00 88.12 102 LYS A C 1
ATOM 822 O O . LYS A 1 102 ? -13.094 -13.445 -2.023 1.00 88.12 102 LYS A O 1
ATOM 827 N N . VAL A 1 103 ? -12.111 -13.331 -4.031 1.00 88.81 103 VAL A N 1
ATOM 828 C CA . VAL A 1 103 ? -11.844 -11.889 -3.962 1.00 88.81 103 VAL A CA 1
ATOM 829 C C . VAL A 1 103 ? -13.143 -11.084 -3.921 1.00 88.81 103 VAL A C 1
ATOM 831 O O . VAL A 1 103 ? -13.347 -10.275 -3.013 1.00 88.81 103 VAL A O 1
ATOM 834 N N . PHE A 1 104 ? -14.060 -11.316 -4.863 1.00 88.94 104 PHE A N 1
ATOM 835 C CA . PHE A 1 104 ? -15.307 -10.552 -4.979 1.00 88.94 104 PHE A CA 1
ATOM 836 C C . PHE A 1 104 ? -16.208 -10.548 -3.718 1.00 88.94 104 PHE A C 1
ATOM 838 O O . PHE A 1 104 ? -16.727 -9.472 -3.364 1.00 88.94 104 PHE A O 1
ATOM 845 N N . PRO A 1 105 ? -16.434 -11.685 -3.023 1.00 89.25 105 PRO A N 1
ATOM 846 C CA . PRO A 1 105 ? -17.205 -11.710 -1.778 1.00 89.25 105 PRO A CA 1
ATOM 847 C C . PRO A 1 105 ? -16.450 -11.113 -0.578 1.00 89.25 105 PRO A C 1
ATOM 849 O O . PRO A 1 105 ? -17.094 -10.621 0.350 1.00 89.25 105 PRO A O 1
ATOM 852 N N . ALA A 1 106 ? -15.113 -11.089 -0.590 1.00 88.38 106 ALA A N 1
ATOM 853 C CA . ALA A 1 106 ? -14.308 -10.545 0.507 1.00 88.38 106 ALA A CA 1
ATOM 854 C C . ALA A 1 106 ? -14.233 -9.005 0.521 1.00 88.38 106 ALA A C 1
ATOM 856 O O . ALA A 1 106 ? -14.097 -8.407 1.590 1.00 88.38 106 ALA A O 1
ATOM 857 N N . ILE A 1 107 ? -14.369 -8.341 -0.635 1.00 89.62 107 ILE A N 1
ATOM 858 C CA . ILE A 1 107 ? -14.333 -6.868 -0.756 1.00 89.62 107 ILE A CA 1
ATOM 859 C C . ILE A 1 107 ? -15.277 -6.147 0.230 1.00 89.62 107 ILE A C 1
ATOM 861 O O . ILE A 1 107 ? -14.795 -5.291 0.974 1.00 89.62 107 ILE A O 1
ATOM 865 N N . PRO A 1 108 ? -16.597 -6.437 0.280 1.00 88.25 108 PRO A N 1
ATOM 866 C CA . PRO A 1 108 ? -17.504 -5.723 1.180 1.00 88.25 108 PRO A CA 1
ATOM 867 C C . PRO A 1 108 ? -17.140 -5.923 2.657 1.00 88.25 108 PRO A C 1
ATOM 869 O O . PRO A 1 108 ? -17.143 -4.951 3.410 1.00 88.25 108 PRO A O 1
ATOM 872 N N . LYS A 1 109 ? -16.740 -7.142 3.052 1.00 85.75 109 LYS A N 1
ATOM 873 C CA . LYS A 1 109 ? -16.300 -7.454 4.423 1.00 85.75 109 LYS A CA 1
ATOM 874 C C . LYS A 1 109 ? -15.048 -6.657 4.803 1.00 85.75 109 LYS A C 1
ATOM 876 O O . LYS A 1 109 ? -14.947 -6.128 5.909 1.00 85.75 109 LYS A O 1
ATOM 881 N N . TYR A 1 110 ? -14.110 -6.516 3.866 1.00 85.62 110 TYR A N 1
ATOM 882 C CA . TYR A 1 110 ? -12.917 -5.702 4.068 1.00 85.62 110 TYR A CA 1
ATOM 883 C C . TYR A 1 110 ? -13.256 -4.220 4.246 1.00 85.62 110 TYR A C 1
ATOM 885 O O . TYR A 1 110 ? -12.822 -3.613 5.226 1.00 85.62 110 TYR A O 1
ATOM 893 N N . ILE A 1 111 ? -14.078 -3.650 3.362 1.00 86.00 111 ILE A N 1
ATOM 894 C CA . ILE A 1 111 ? -14.509 -2.247 3.454 1.00 86.00 111 ILE A CA 1
ATOM 895 C C . ILE A 1 111 ? -15.232 -1.981 4.781 1.00 86.00 111 ILE A C 1
ATOM 897 O O . ILE A 1 111 ? -14.996 -0.957 5.419 1.00 86.00 111 ILE A O 1
ATOM 901 N N . GLU A 1 112 ? -16.076 -2.908 5.229 1.00 85.25 112 GLU A N 1
ATOM 902 C CA . GLU A 1 112 ? -16.749 -2.820 6.523 1.00 85.25 112 GLU A CA 1
ATOM 903 C C . GLU A 1 112 ? -15.750 -2.863 7.690 1.00 85.25 112 GLU A C 1
ATOM 905 O O . GLU A 1 112 ? -15.797 -2.005 8.569 1.00 85.25 112 GLU A O 1
ATOM 910 N N . SER A 1 113 ? -14.768 -3.768 7.661 1.00 81.62 113 SER A N 1
ATOM 911 C CA . SER A 1 113 ? -13.731 -3.854 8.702 1.00 81.62 113 SER A CA 1
ATOM 912 C C . SER A 1 113 ? -12.857 -2.594 8.816 1.00 81.62 113 SER A C 1
ATOM 914 O O . SER A 1 113 ? -12.364 -2.265 9.899 1.00 81.62 113 SER A O 1
ATOM 916 N N . LEU A 1 114 ? -12.685 -1.841 7.724 1.00 82.88 114 LEU A N 1
ATOM 917 C CA . LEU A 1 114 ? -11.967 -0.564 7.748 1.00 82.88 114 LEU A CA 1
ATOM 918 C C . LEU A 1 114 ? -12.722 0.507 8.539 1.00 82.88 114 LEU A C 1
ATOM 920 O O . LEU A 1 114 ? -12.086 1.278 9.254 1.00 82.88 114 LEU A O 1
ATOM 924 N N . LYS A 1 115 ? -14.062 0.508 8.487 1.00 80.94 115 LYS A N 1
ATOM 925 C CA . LYS A 1 115 ? -14.888 1.448 9.265 1.00 80.94 115 LYS A CA 1
ATOM 926 C C . LYS A 1 115 ? -14.668 1.288 10.770 1.00 80.94 115 LYS A C 1
ATOM 928 O O . LYS A 1 115 ? -14.625 2.283 11.481 1.00 80.94 115 LYS A O 1
ATOM 933 N N . TYR A 1 116 ? -14.496 0.052 11.239 1.00 77.25 116 TYR A N 1
ATOM 934 C CA . TYR A 1 116 ? -14.308 -0.246 12.663 1.00 77.25 116 TYR A CA 1
ATOM 935 C C . TYR A 1 116 ? -12.852 -0.150 13.127 1.00 77.25 116 TYR A C 1
ATOM 937 O O . TYR A 1 116 ? -12.600 0.152 14.289 1.00 77.25 116 TYR A O 1
ATOM 945 N N . SER A 1 117 ? -11.886 -0.412 12.243 1.00 77.50 117 SER A N 1
ATOM 946 C CA . SER A 1 117 ? -10.464 -0.420 12.611 1.00 77.50 117 SER A CA 1
ATOM 947 C C . SER A 1 117 ? -9.786 0.950 12.540 1.00 77.50 117 SER A C 1
ATOM 949 O O . SER A 1 117 ? -8.665 1.083 13.027 1.00 77.50 117 SER A O 1
ATOM 951 N N . GLY A 1 118 ? -10.412 1.948 11.904 1.00 74.25 118 GLY A N 1
ATOM 952 C CA . GLY A 1 118 ? -9.829 3.282 11.704 1.00 74.25 118 GLY A CA 1
ATOM 953 C C . GLY A 1 118 ? -8.580 3.294 10.812 1.00 74.25 118 GLY A C 1
ATOM 954 O O . GLY A 1 118 ? -7.903 4.315 10.703 1.00 74.25 118 GLY A O 1
ATOM 955 N N . LYS A 1 119 ? -8.248 2.163 10.177 1.00 78.81 119 LYS A N 1
ATOM 956 C CA . LYS A 1 119 ? -7.100 2.037 9.275 1.00 78.81 119 LYS A CA 1
ATOM 957 C C . LYS A 1 119 ? -7.446 2.595 7.899 1.00 78.81 119 LYS A C 1
ATOM 959 O O . LYS A 1 119 ? -8.571 2.457 7.422 1.00 78.81 119 LYS A O 1
ATOM 964 N N . SER A 1 120 ? -6.453 3.176 7.232 1.00 82.25 120 SER A N 1
ATOM 965 C CA . SER A 1 120 ? -6.598 3.604 5.843 1.00 82.25 120 SER A CA 1
ATOM 966 C C . SER A 1 120 ? -6.792 2.404 4.908 1.00 82.25 120 SER A C 1
ATOM 968 O O . SER A 1 120 ? -6.239 1.316 5.113 1.00 82.25 120 SER A O 1
ATOM 970 N N . LYS A 1 121 ? -7.602 2.604 3.862 1.00 86.44 121 LYS A N 1
ATOM 971 C CA . LYS A 1 121 ? -7.811 1.611 2.804 1.00 86.44 121 LYS A CA 1
ATOM 972 C C . LYS A 1 121 ? -6.501 1.407 2.042 1.00 86.44 121 LYS A C 1
ATOM 974 O O . LYS A 1 121 ? -5.902 2.375 1.584 1.00 86.44 121 LYS A O 1
ATOM 979 N N . ALA A 1 122 ? -6.063 0.158 1.896 1.00 85.12 122 ALA A N 1
ATOM 980 C CA . ALA A 1 122 ? -4.911 -0.158 1.055 1.00 85.12 122 ALA A CA 1
ATOM 981 C C . ALA A 1 122 ? -5.256 0.022 -0.436 1.00 85.12 122 ALA A C 1
ATOM 983 O O . ALA A 1 122 ? -6.425 -0.049 -0.815 1.00 85.12 122 ALA A O 1
ATOM 984 N N . HIS A 1 123 ? -4.256 0.179 -1.303 1.00 88.31 123 HIS A N 1
ATOM 985 C CA . HIS A 1 123 ? -4.473 0.023 -2.747 1.00 88.31 123 HIS A CA 1
ATOM 986 C C . HIS A 1 123 ? -4.886 -1.413 -3.078 1.00 88.31 123 HIS A C 1
ATOM 988 O O . HIS A 1 123 ? -4.487 -2.353 -2.385 1.00 88.31 123 HIS A O 1
ATOM 994 N N . PHE A 1 124 ? -5.662 -1.592 -4.144 1.00 88.88 124 PHE A N 1
ATOM 995 C CA . PHE A 1 124 ? -6.204 -2.890 -4.538 1.00 88.88 124 PHE A CA 1
ATOM 996 C C . PHE A 1 124 ? -5.090 -3.904 -4.830 1.00 88.88 124 PHE A C 1
ATOM 998 O O . PHE A 1 124 ? -5.145 -5.032 -4.347 1.00 88.88 124 PHE A O 1
ATOM 1005 N N . ALA A 1 125 ? -4.018 -3.470 -5.503 1.00 89.12 125 ALA A N 1
ATOM 1006 C CA . ALA A 1 125 ? -2.829 -4.291 -5.741 1.00 89.12 125 ALA A CA 1
ATOM 1007 C C . ALA A 1 125 ? -2.196 -4.794 -4.431 1.00 89.12 125 ALA A C 1
ATOM 1009 O O . ALA A 1 125 ? -1.900 -5.977 -4.284 1.00 89.12 125 ALA A O 1
ATOM 1010 N N . THR A 1 126 ? -2.029 -3.909 -3.444 1.00 88.62 126 THR A N 1
ATOM 1011 C CA . THR A 1 126 ? -1.487 -4.261 -2.122 1.00 88.62 126 THR A CA 1
ATOM 1012 C C . THR A 1 126 ? -2.414 -5.209 -1.370 1.00 88.62 126 THR A C 1
ATOM 1014 O O . THR A 1 126 ? -1.948 -6.127 -0.700 1.00 88.62 126 THR A O 1
ATOM 1017 N N . TRP A 1 127 ? -3.725 -5.000 -1.475 1.00 89.38 127 TRP A N 1
ATOM 1018 C CA . TRP A 1 127 ? -4.730 -5.838 -0.832 1.00 89.38 127 TRP A CA 1
ATOM 1019 C C . TRP A 1 127 ? -4.735 -7.269 -1.393 1.00 89.38 127 TRP A C 1
ATOM 1021 O O . TRP A 1 127 ? -4.760 -8.218 -0.604 1.00 89.38 127 TRP A O 1
ATOM 1031 N N . ILE A 1 128 ? -4.609 -7.416 -2.718 1.00 90.31 128 ILE A N 1
ATOM 1032 C CA . ILE A 1 128 ? -4.445 -8.707 -3.402 1.00 90.31 128 ILE A CA 1
ATOM 1033 C C . ILE A 1 128 ? -3.117 -9.369 -3.028 1.00 90.31 128 ILE A C 1
ATOM 1035 O O . ILE A 1 128 ? -3.117 -10.508 -2.573 1.00 90.31 128 ILE A O 1
ATOM 1039 N N . ASN A 1 129 ? -1.993 -8.657 -3.157 1.00 89.44 129 ASN A N 1
ATOM 1040 C CA . ASN A 1 129 ? -0.660 -9.216 -2.897 1.00 89.44 129 ASN A CA 1
ATOM 1041 C C . ASN A 1 129 ? -0.497 -9.713 -1.455 1.00 89.44 129 ASN A C 1
ATOM 1043 O O . ASN A 1 129 ? 0.208 -10.682 -1.200 1.00 89.44 129 ASN A O 1
ATOM 1047 N N . GLN A 1 130 ? -1.157 -9.057 -0.500 1.00 87.44 130 GLN A N 1
ATOM 1048 C CA . GLN A 1 130 ? -1.159 -9.474 0.903 1.00 87.44 130 GLN A CA 1
ATOM 1049 C C . GLN A 1 130 ? -2.212 -10.547 1.213 1.00 87.44 130 GLN A C 1
ATOM 1051 O O . GLN A 1 130 ? -2.442 -10.839 2.385 1.00 87.44 130 GLN A O 1
ATOM 1056 N N . LYS A 1 131 ? -2.891 -11.076 0.189 1.00 87.81 131 LYS A N 1
ATOM 1057 C CA . LYS A 1 131 ? -3.958 -12.081 0.271 1.00 87.81 131 LYS A CA 1
ATOM 1058 C C . LYS A 1 131 ? -4.987 -11.795 1.364 1.00 87.81 131 LYS A C 1
ATOM 1060 O O . LYS A 1 131 ? -5.525 -12.695 2.002 1.00 87.81 131 LYS A O 1
ATOM 1065 N N . ARG A 1 132 ? -5.307 -10.513 1.580 1.00 83.50 132 ARG A N 1
ATOM 1066 C CA . ARG A 1 132 ? -6.196 -10.080 2.673 1.00 83.50 132 ARG A CA 1
ATOM 1067 C C . ARG A 1 132 ? -7.625 -10.604 2.523 1.00 83.50 132 ARG A C 1
ATOM 1069 O O . ARG A 1 132 ? -8.362 -10.587 3.500 1.00 83.50 132 ARG A O 1
ATOM 1076 N N . PHE A 1 133 ? -8.004 -11.072 1.334 1.00 85.44 133 PHE A N 1
ATOM 1077 C CA . PHE A 1 133 ? -9.276 -11.744 1.075 1.00 85.44 133 PHE A CA 1
ATOM 1078 C C . PHE A 1 133 ? -9.395 -13.109 1.780 1.00 85.44 133 PHE A C 1
ATOM 1080 O O . PHE A 1 133 ? -10.509 -13.506 2.106 1.00 85.44 133 PHE A O 1
ATOM 1087 N N . LEU A 1 134 ? -8.279 -13.784 2.090 1.00 83.00 134 LEU A N 1
ATOM 1088 C CA . LEU A 1 134 ? -8.264 -15.062 2.820 1.00 83.00 134 LEU A CA 1
ATOM 1089 C C . LEU A 1 134 ? -8.542 -14.903 4.319 1.00 83.00 134 LEU A C 1
ATOM 1091 O O . LEU A 1 134 ? -9.046 -15.821 4.951 1.00 83.00 134 LEU A O 1
ATOM 1095 N N . ASN A 1 135 ? -8.286 -13.721 4.887 1.00 74.12 135 ASN A N 1
ATOM 1096 C CA . ASN A 1 135 ? -8.555 -13.443 6.305 1.00 74.12 135 ASN A CA 1
ATO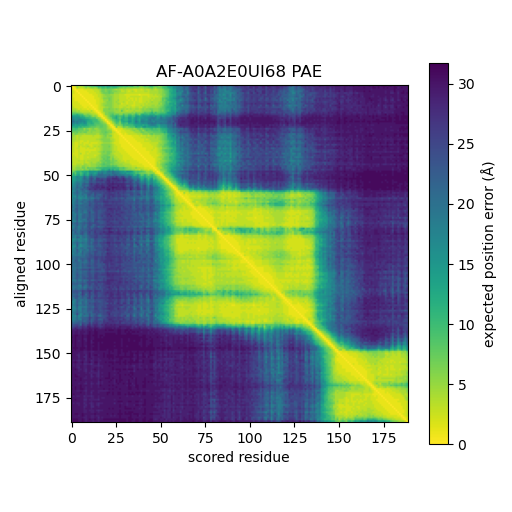M 1097 C C . ASN A 1 135 ? -10.058 -13.414 6.640 1.00 74.12 135 ASN A C 1
ATOM 1099 O O . ASN A 1 135 ? -10.430 -13.244 7.798 1.00 74.12 135 ASN A O 1
ATOM 1103 N N . TYR A 1 136 ? -10.914 -13.537 5.625 1.00 63.38 136 TYR A N 1
ATOM 1104 C CA . TYR A 1 136 ? -12.363 -13.564 5.740 1.00 63.38 136 TYR A CA 1
ATOM 1105 C C . TYR A 1 136 ? -12.898 -14.964 5.436 1.00 63.38 136 TYR A C 1
ATOM 1107 O O . TYR A 1 136 ? -13.855 -15.109 4.672 1.00 63.38 136 TYR A O 1
ATOM 1115 N N . GLU A 1 137 ? -12.315 -15.994 6.054 1.00 50.53 137 GLU A N 1
ATOM 1116 C CA . GLU A 1 137 ? -13.087 -17.2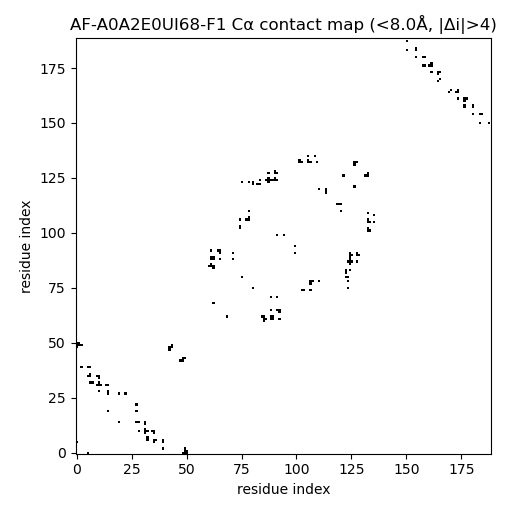09 6.312 1.00 50.53 137 GLU A CA 1
ATOM 1117 C C . GLU A 1 137 ? -14.343 -16.828 7.102 1.00 50.53 137 GLU A C 1
ATOM 1119 O O . GLU A 1 137 ? -14.358 -15.820 7.821 1.00 50.53 137 GLU A O 1
ATOM 1124 N N . GLU A 1 138 ? -15.417 -17.594 6.922 1.00 43.28 138 GLU A N 1
ATOM 1125 C CA . GLU A 1 138 ? -16.693 -17.465 7.628 1.00 43.28 138 GLU A CA 1
ATOM 1126 C C . GLU A 1 138 ? -16.509 -17.831 9.107 1.00 43.28 138 GLU A C 1
ATOM 1128 O O . GLU A 1 138 ? -17.089 -18.758 9.653 1.00 43.28 138 GLU A O 1
ATOM 1133 N N . THR A 1 139 ? -15.615 -17.111 9.767 1.00 41.03 139 THR A N 1
ATOM 1134 C CA . THR A 1 139 ? -15.441 -17.154 11.195 1.00 41.03 139 THR A CA 1
ATOM 1135 C C . THR A 1 139 ? -16.668 -16.466 11.752 1.00 41.03 139 THR A C 1
ATOM 1137 O O . THR A 1 139 ? -16.906 -15.274 11.526 1.00 41.03 139 THR A O 1
ATOM 1140 N N . GLU A 1 140 ? -17.500 -17.261 12.426 1.00 40.69 140 GLU A N 1
ATOM 1141 C CA . GLU A 1 140 ? -18.520 -16.768 13.338 1.00 40.69 140 GLU A CA 1
ATOM 1142 C C . GLU A 1 140 ? -17.984 -15.522 14.024 1.00 40.69 140 GLU A C 1
ATOM 1144 O O . GLU A 1 140 ? -16.841 -15.522 14.489 1.00 40.69 140 GLU A O 1
ATOM 1149 N N . LYS A 1 141 ? -18.791 -14.457 14.033 1.00 43.19 141 LYS A N 1
ATOM 1150 C CA . LYS A 1 141 ? -18.458 -13.168 14.634 1.00 43.19 141 LYS A CA 1
ATOM 1151 C C . LYS A 1 141 ? -18.001 -13.368 16.080 1.00 43.19 141 LYS A C 1
ATOM 1153 O O . LYS A 1 141 ? -18.757 -13.142 17.018 1.00 43.19 141 LYS A O 1
ATOM 1158 N N . LYS A 1 142 ? -16.725 -13.669 16.291 1.00 40.56 142 LYS A N 1
ATOM 1159 C CA . LYS A 1 142 ? -16.038 -13.335 17.520 1.00 40.56 142 LYS A CA 1
ATOM 1160 C C . LYS A 1 142 ? -15.748 -11.859 17.371 1.00 40.56 142 LYS A C 1
ATOM 1162 O O . LYS A 1 142 ? -14.650 -11.446 17.018 1.00 40.56 142 LYS A O 1
ATOM 1167 N N . GLN A 1 143 ? -16.782 -11.056 17.627 1.00 41.88 143 GLN A N 1
ATOM 1168 C CA . GLN A 1 143 ? -16.546 -9.775 18.261 1.00 41.88 143 GLN A CA 1
ATOM 1169 C C . GLN A 1 143 ? -15.709 -10.113 19.492 1.00 41.88 143 GLN A C 1
ATOM 1171 O O . GLN A 1 143 ? -16.242 -10.514 20.527 1.00 41.88 143 GLN A O 1
ATOM 1176 N N . SER A 1 144 ? -14.383 -10.027 19.379 1.00 45.91 144 SER A N 1
ATOM 1177 C CA . SER A 1 144 ? -13.586 -9.768 20.558 1.00 45.91 144 SER A CA 1
ATOM 1178 C C . SER A 1 144 ? -14.187 -8.480 21.084 1.00 45.91 144 SER A C 1
ATOM 1180 O O . SER A 1 144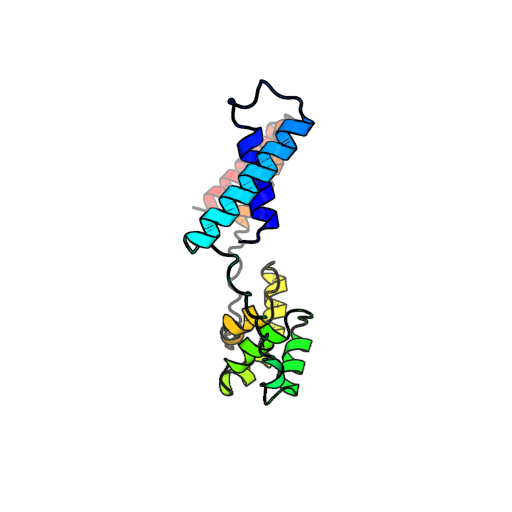 ? -14.045 -7.429 20.447 1.00 45.91 144 SER A O 1
ATOM 1182 N N . LYS A 1 145 ? -14.958 -8.582 22.173 1.00 45.88 145 LYS A N 1
ATOM 1183 C CA . LYS A 1 145 ? -15.349 -7.410 22.941 1.00 45.88 145 LYS A CA 1
ATOM 1184 C C . LYS A 1 145 ? -14.073 -6.569 23.037 1.00 45.88 145 LYS A C 1
ATOM 1186 O O . LYS A 1 145 ? -13.020 -7.148 23.341 1.00 45.88 145 LYS A O 1
ATOM 1191 N N . PRO A 1 146 ? -14.110 -5.256 22.749 1.00 44.59 146 PRO A N 1
ATOM 1192 C CA . PRO A 1 146 ? -13.028 -4.413 23.223 1.00 44.59 146 PRO A CA 1
ATOM 1193 C C . PRO A 1 146 ? -12.828 -4.803 24.688 1.00 44.59 146 PRO A C 1
ATOM 1195 O O . PRO A 1 146 ? -13.817 -5.105 25.366 1.00 44.59 146 PRO A O 1
ATOM 1198 N N . ALA A 1 147 ? -11.593 -4.866 25.177 1.00 49.06 147 ALA A N 1
ATOM 1199 C CA . ALA A 1 147 ? -11.366 -4.894 26.615 1.00 49.06 147 ALA A CA 1
ATOM 1200 C C . ALA A 1 147 ? -11.859 -3.542 27.168 1.00 49.06 147 ALA A C 1
ATOM 1202 O O . ALA A 1 147 ? -11.093 -2.622 27.429 1.00 49.06 147 ALA A O 1
ATOM 1203 N N . TYR A 1 148 ? -13.179 -3.386 27.197 1.00 52.62 148 TYR A N 1
ATOM 1204 C CA . TYR A 1 148 ? -13.937 -2.228 27.595 1.00 52.62 148 TYR A CA 1
ATOM 1205 C C . TYR A 1 148 ? -14.014 -2.371 29.100 1.00 52.62 148 TYR A C 1
ATOM 1207 O O . TYR A 1 148 ? -14.945 -2.947 29.654 1.00 52.62 148 TYR A O 1
ATOM 1215 N N . ASN A 1 149 ? -12.920 -2.001 29.754 1.00 69.62 149 ASN A N 1
ATOM 1216 C CA . ASN A 1 149 ? -12.847 -2.014 31.197 1.00 69.62 149 ASN A CA 1
ATOM 1217 C C . ASN A 1 149 ? -13.650 -0.790 31.655 1.00 69.62 149 ASN A C 1
ATOM 1219 O O . ASN A 1 149 ? -13.086 0.289 31.814 1.00 69.62 149 ASN A O 1
ATOM 1223 N N . GLU A 1 150 ? -14.979 -0.933 31.745 1.00 72.88 150 GLU A N 1
ATOM 1224 C CA . GLU A 1 150 ? -15.924 0.112 32.187 1.00 72.88 150 GLU A CA 1
ATOM 1225 C C . GLU A 1 150 ? -15.405 0.790 33.460 1.00 72.88 150 GLU A C 1
ATOM 1227 O O . GLU A 1 150 ? -15.355 2.014 33.552 1.00 72.88 150 GLU A O 1
ATOM 1232 N N . LEU A 1 151 ? -14.840 -0.019 34.359 1.00 75.56 151 LEU A N 1
ATOM 1233 C CA . LEU A 1 151 ? -14.186 0.413 35.586 1.00 75.56 151 LEU A CA 1
ATOM 1234 C C . LEU A 1 151 ? -13.023 1.399 35.351 1.00 75.56 151 LEU A C 1
ATOM 1236 O O . LEU A 1 151 ? -12.857 2.353 36.102 1.00 75.56 151 LEU A O 1
ATOM 1240 N N . ALA A 1 152 ? -12.214 1.201 34.305 1.00 77.94 152 ALA A N 1
ATOM 1241 C CA . ALA A 1 152 ? -11.097 2.088 33.978 1.00 77.94 152 ALA A CA 1
ATOM 1242 C C . ALA A 1 152 ? -11.566 3.428 33.383 1.00 77.94 152 ALA A C 1
ATOM 1244 O O . ALA A 1 152 ? -10.953 4.460 33.655 1.00 77.94 152 ALA A O 1
ATOM 1245 N N . GLN A 1 153 ? -12.657 3.436 32.605 1.00 79.69 153 GLN A N 1
ATOM 1246 C CA . GLN A 1 153 ? -13.272 4.683 32.133 1.00 79.69 153 GLN A CA 1
ATOM 1247 C C . GLN A 1 153 ? -13.933 5.455 33.277 1.00 79.69 153 GLN A C 1
ATOM 1249 O O . GLN A 1 153 ? -13.793 6.676 33.337 1.00 79.69 153 GLN A O 1
ATOM 1254 N N . GLU A 1 154 ? -14.601 4.759 34.198 1.00 80.81 154 GLU A N 1
ATOM 1255 C CA . GLU A 1 154 ? -15.172 5.372 35.398 1.00 80.81 154 GLU A CA 1
ATOM 1256 C C . GLU A 1 154 ? -14.083 6.004 36.268 1.00 80.81 154 GLU A C 1
ATOM 1258 O O . GLU A 1 154 ? -14.195 7.178 36.622 1.00 80.81 154 GLU A O 1
ATOM 1263 N N . ILE A 1 155 ? -12.985 5.285 36.534 1.00 83.81 155 ILE A N 1
ATOM 1264 C CA . ILE A 1 155 ? -11.833 5.820 37.278 1.00 83.81 155 ILE A CA 1
ATOM 1265 C C . ILE A 1 155 ? -11.280 7.076 36.589 1.00 83.81 155 ILE A C 1
ATOM 1267 O O . ILE A 1 155 ? -11.141 8.109 37.241 1.00 83.81 155 ILE A O 1
ATOM 1271 N N . ALA A 1 156 ? -11.045 7.033 35.274 1.00 85.50 156 ALA A N 1
ATOM 1272 C CA . ALA A 1 156 ? -10.541 8.186 34.525 1.00 85.50 156 ALA A CA 1
ATOM 1273 C C . ALA A 1 156 ? -11.520 9.381 34.529 1.00 85.50 156 ALA A C 1
ATOM 1275 O O . ALA A 1 156 ? -11.100 10.541 34.536 1.00 85.50 156 ALA A O 1
ATOM 1276 N N . GLY A 1 157 ? -12.830 9.116 34.533 1.00 86.31 157 GLY A N 1
ATOM 1277 C CA . GLY A 1 157 ? -13.871 10.136 34.649 1.00 86.31 157 GLY A CA 1
ATOM 1278 C C . GLY A 1 157 ? -13.847 10.839 36.007 1.00 86.31 157 GLY A C 1
ATOM 1279 O O . GLY A 1 157 ? -13.853 12.072 36.062 1.00 86.31 157 GLY A O 1
ATOM 1280 N N . PHE A 1 158 ? -13.753 10.073 37.096 1.00 87.75 158 PHE A N 1
ATOM 1281 C CA . PHE A 1 158 ? -13.666 10.618 38.452 1.00 87.75 158 PHE A CA 1
ATOM 1282 C C . PHE A 1 158 ? -12.331 11.327 38.721 1.00 87.75 158 PHE A C 1
ATOM 1284 O O . PHE A 1 158 ? -12.326 12.360 39.388 1.00 87.75 158 PHE A O 1
ATOM 1291 N N . GLU A 1 159 ? -11.216 10.855 38.155 1.00 87.88 159 GLU A N 1
ATOM 1292 C CA . GLU A 1 159 ? -9.908 11.521 38.260 1.00 87.88 159 GLU A CA 1
ATOM 1293 C C . GLU A 1 159 ? -9.927 12.922 37.620 1.00 87.88 159 GLU A C 1
ATOM 1295 O O . GLU A 1 159 ? -9.438 13.882 38.218 1.00 87.88 159 GLU A O 1
ATOM 1300 N N . ARG A 1 160 ? -10.597 13.094 36.470 1.00 87.06 160 ARG A N 1
ATOM 1301 C CA . ARG A 1 160 ? -10.792 14.425 35.860 1.00 87.06 160 ARG A CA 1
ATOM 1302 C C . ARG A 1 160 ? -11.670 15.344 36.703 1.00 87.06 160 ARG A C 1
ATOM 1304 O O . ARG A 1 160 ? -11.380 16.533 36.817 1.00 87.06 160 ARG A O 1
ATOM 1311 N N . GLN A 1 161 ? -12.749 14.822 37.287 1.00 86.06 161 GLN A N 1
ATOM 1312 C CA . GLN A 1 161 ? -13.604 15.613 38.180 1.00 86.06 161 GLN A CA 1
ATOM 1313 C C . GLN A 1 161 ? -12.830 16.064 39.420 1.00 86.06 161 GLN A C 1
ATOM 1315 O O . GLN A 1 161 ? -12.934 17.216 39.830 1.00 86.06 161 GLN A O 1
ATOM 1320 N N . LEU A 1 162 ? -11.994 15.187 39.968 1.00 88.19 162 LEU A N 1
ATOM 1321 C CA . LEU A 1 162 ? -11.144 15.484 41.107 1.00 88.19 162 LEU A CA 1
ATOM 1322 C C . LEU A 1 162 ? -10.122 16.589 40.804 1.00 88.19 162 LEU A C 1
ATOM 1324 O O . LEU A 1 162 ? -9.949 17.485 41.627 1.00 88.19 162 LEU A O 1
ATOM 1328 N N . GLU A 1 163 ? -9.499 16.603 39.623 1.00 87.19 163 GLU A N 1
ATOM 1329 C CA . GLU A 1 163 ? -8.619 17.708 39.212 1.00 87.19 163 GLU A CA 1
ATOM 1330 C C . GLU A 1 163 ? -9.348 19.056 39.132 1.00 87.19 163 GLU A C 1
ATOM 1332 O O . GLU A 1 163 ? -8.804 20.088 39.535 1.00 87.19 163 GLU A O 1
ATOM 1337 N N . LEU A 1 164 ? -10.586 19.064 38.632 1.00 85.69 164 LEU A N 1
ATOM 1338 C CA . LEU A 1 164 ? -11.404 20.276 38.544 1.00 85.69 164 LEU A CA 1
ATOM 1339 C C . LEU A 1 164 ? -11.814 20.777 39.934 1.00 85.69 164 LEU A C 1
ATOM 1341 O O . LEU A 1 164 ? -11.729 21.973 40.212 1.00 85.69 164 LEU A O 1
ATOM 1345 N N . VAL A 1 165 ? -12.199 19.868 40.831 1.00 86.50 165 VAL A N 1
ATOM 1346 C CA . VAL A 1 165 ? -12.609 20.208 42.198 1.00 86.50 165 VAL A CA 1
ATOM 1347 C C . VAL A 1 165 ? -11.408 20.637 43.049 1.00 86.50 165 VAL A C 1
ATOM 1349 O O . VAL A 1 165 ? -11.533 21.595 43.815 1.00 86.50 165 VAL A O 1
ATOM 1352 N N . LYS A 1 166 ? -10.222 20.043 42.857 1.00 85.00 166 LYS A N 1
ATOM 1353 C CA . LYS A 1 166 ? -8.966 20.486 43.495 1.00 85.00 166 LYS A CA 1
ATOM 1354 C C . LYS A 1 166 ? -8.650 21.951 43.194 1.00 85.00 166 LYS A C 1
ATOM 1356 O O . LYS A 1 166 ? -8.213 22.671 44.086 1.00 85.00 166 LYS A O 1
ATOM 1361 N N . LYS A 1 167 ? -8.956 22.426 41.983 1.00 82.69 167 LYS A N 1
ATOM 1362 C CA . LYS A 1 167 ? -8.816 23.848 41.615 1.00 82.69 167 LYS A CA 1
ATOM 1363 C C . LYS A 1 167 ? -9.854 24.758 42.282 1.00 82.69 167 LYS A C 1
ATOM 1365 O O . LYS A 1 167 ? -9.590 25.941 42.447 1.00 82.69 167 LYS A O 1
ATOM 1370 N N . SER A 1 168 ? -11.013 24.220 42.667 1.00 81.50 168 SER A N 1
ATOM 1371 C CA . SER A 1 168 ? -12.091 24.969 43.335 1.00 81.50 168 SER A CA 1
ATOM 1372 C C . SER A 1 168 ? -11.943 25.071 44.860 1.00 81.50 168 SER A C 1
ATOM 1374 O O . SER A 1 168 ? -12.673 25.832 45.487 1.00 81.50 168 SER A O 1
ATOM 1376 N N . GLY A 1 169 ? -11.024 24.309 45.469 1.00 82.06 169 GLY A N 1
ATOM 1377 C CA . GLY A 1 169 ? -10.770 24.329 46.917 1.00 82.06 169 GLY A CA 1
ATOM 1378 C C . GLY A 1 169 ? -11.845 23.657 47.786 1.00 82.06 169 GLY A C 1
ATOM 1379 O O . GLY A 1 169 ? -11.815 23.797 49.006 1.00 82.06 169 GLY A O 1
ATOM 1380 N N . ASN A 1 170 ? -12.799 22.924 47.199 1.00 86.69 170 ASN A N 1
ATOM 1381 C CA . ASN A 1 170 ? -13.864 22.250 47.947 1.00 86.69 170 ASN A CA 1
ATOM 1382 C C . ASN A 1 170 ? -13.398 20.895 48.514 1.00 86.69 170 ASN A C 1
ATOM 1384 O O . ASN A 1 170 ? -13.590 19.849 47.891 1.00 86.69 170 ASN A O 1
ATOM 1388 N N . GLN A 1 171 ? -12.804 20.922 49.711 1.00 84.06 171 GLN A N 1
ATOM 1389 C CA . GLN A 1 171 ? -12.205 19.746 50.355 1.00 84.06 171 GLN A CA 1
ATOM 1390 C C . GLN A 1 171 ? -13.187 18.582 50.567 1.00 84.06 171 GLN A C 1
ATOM 1392 O O . GLN A 1 171 ? -12.845 17.440 50.281 1.00 84.06 171 GLN A O 1
ATOM 1397 N N . ALA A 1 172 ? -14.435 18.857 50.960 1.00 83.94 172 ALA A N 1
ATOM 1398 C CA . ALA A 1 172 ? -15.435 17.809 51.193 1.00 83.94 172 ALA A CA 1
ATOM 1399 C C . ALA A 1 172 ? -15.751 16.997 49.921 1.00 83.94 172 ALA A C 1
ATOM 1401 O O . ALA A 1 172 ? -15.985 15.786 49.966 1.00 83.94 172 ALA A O 1
ATOM 1402 N N . MET A 1 173 ? -15.737 17.657 48.762 1.00 82.44 173 MET A N 1
ATOM 1403 C CA . MET A 1 173 ? -15.977 17.013 47.473 1.00 82.44 173 MET A CA 1
ATOM 1404 C C . MET A 1 173 ? -14.735 16.262 46.966 1.00 82.44 173 MET A C 1
ATOM 1406 O O . MET A 1 173 ? -14.883 15.21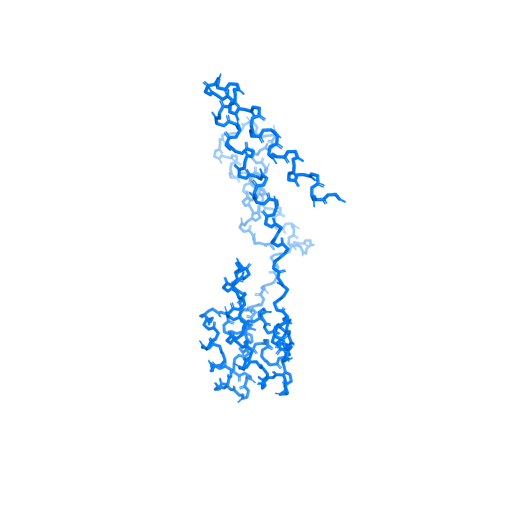9 46.330 1.00 82.44 173 MET A O 1
ATOM 1410 N N . ILE A 1 174 ? -13.527 16.730 47.304 1.00 87.50 174 ILE A N 1
ATOM 1411 C CA . ILE A 1 174 ? -12.268 16.009 47.049 1.00 87.50 174 ILE A CA 1
ATOM 1412 C C . ILE A 1 174 ? -12.267 14.682 47.812 1.00 87.50 174 ILE A C 1
ATOM 1414 O O . ILE A 1 174 ? -12.121 13.634 47.187 1.00 87.50 174 ILE A O 1
ATOM 1418 N N . ASP A 1 175 ? -12.529 14.709 49.120 1.00 87.75 175 ASP A N 1
ATOM 1419 C CA . ASP A 1 175 ? -12.516 13.511 49.971 1.00 87.75 175 ASP A CA 1
ATOM 1420 C C . ASP A 1 175 ? -13.545 12.467 49.495 1.00 87.75 175 ASP A C 1
ATOM 1422 O O . ASP A 1 175 ? -13.291 11.258 49.479 1.00 87.75 175 ASP A O 1
ATOM 1426 N N . THR A 1 176 ? -14.706 12.938 49.028 1.00 89.69 176 THR A N 1
ATOM 1427 C CA . THR A 1 176 ? -15.769 12.083 48.478 1.00 89.69 176 THR A CA 1
ATOM 1428 C C . THR A 1 176 ? -15.343 11.399 47.173 1.00 89.69 176 THR A C 1
ATOM 1430 O O . THR A 1 176 ? -15.610 10.207 46.982 1.00 89.69 176 THR A O 1
ATOM 1433 N N . LEU A 1 177 ? -14.672 12.129 46.276 1.00 88.12 177 LEU A N 1
ATOM 1434 C CA . LEU A 1 177 ? -14.174 11.602 45.002 1.00 88.12 177 LEU A CA 1
ATOM 1435 C C . LEU A 1 177 ? -12.991 10.645 45.204 1.00 88.12 177 LEU A C 1
ATOM 1437 O O . LEU A 1 177 ? -12.962 9.584 44.582 1.00 88.12 177 LEU A O 1
ATOM 1441 N N . GLU A 1 178 ? -12.063 10.950 46.116 1.00 89.62 178 GLU A N 1
ATOM 1442 C CA . GLU A 1 178 ? -10.938 10.062 46.454 1.00 89.62 178 GLU A CA 1
ATOM 1443 C C . GLU A 1 178 ? -11.429 8.743 47.063 1.00 89.62 178 GLU A C 1
ATOM 1445 O O . GLU A 1 178 ? -10.967 7.666 46.676 1.00 89.62 178 GLU A O 1
ATOM 1450 N N . SER A 1 179 ? -12.437 8.796 47.941 1.00 91.31 179 SER A N 1
ATOM 1451 C CA . SER A 1 179 ? -13.080 7.595 48.484 1.00 91.31 179 SER A CA 1
ATOM 1452 C C . SER A 1 179 ? -13.717 6.730 47.387 1.00 91.31 179 SER A C 1
ATOM 1454 O O . SER A 1 179 ? -13.564 5.505 47.399 1.00 91.31 179 SER A O 1
ATOM 1456 N N . HIS A 1 180 ? -14.396 7.344 46.411 1.00 88.00 180 HIS A N 1
ATOM 1457 C CA . HIS A 1 180 ? -15.002 6.623 45.286 1.00 88.00 180 HIS A CA 1
ATOM 1458 C C . HIS A 1 180 ? -13.961 5.976 44.370 1.00 88.00 180 HIS A C 1
ATOM 1460 O O . HIS A 1 180 ? -14.095 4.799 44.037 1.00 88.00 180 HIS A O 1
ATOM 1466 N N . ILE A 1 181 ? -12.901 6.704 44.013 1.00 89.19 181 ILE A N 1
ATOM 1467 C CA . ILE A 1 181 ? -11.810 6.182 43.179 1.00 89.19 181 ILE A CA 1
ATOM 1468 C C . ILE A 1 181 ? -11.131 4.996 43.871 1.00 89.19 181 ILE A C 1
ATOM 1470 O O . ILE A 1 181 ? -10.902 3.970 43.233 1.00 89.19 181 ILE A O 1
ATOM 1474 N N . ASN A 1 182 ? -10.868 5.084 45.178 1.00 89.31 182 ASN A N 1
ATOM 1475 C CA . ASN A 1 182 ? -10.250 3.993 45.936 1.00 89.31 182 ASN A CA 1
ATOM 1476 C C . ASN A 1 182 ? -11.144 2.745 46.008 1.00 89.31 182 ASN A C 1
ATOM 1478 O O . ASN A 1 182 ? -10.645 1.633 45.835 1.00 89.31 182 ASN A O 1
ATOM 1482 N N . LYS A 1 183 ? -12.464 2.913 46.176 1.00 89.25 183 LYS A N 1
ATOM 1483 C CA . LYS A 1 183 ? -13.437 1.804 46.119 1.00 89.25 183 LYS A CA 1
ATOM 1484 C C . LYS A 1 183 ? -13.524 1.150 44.742 1.00 89.25 183 LYS A C 1
ATOM 1486 O O . LYS A 1 183 ? -13.826 -0.037 44.651 1.00 89.25 183 LYS A O 1
ATOM 1491 N N . LEU A 1 184 ? -13.323 1.913 43.669 1.00 85.50 184 LEU A N 1
ATOM 1492 C CA . LEU A 1 184 ? -13.297 1.374 42.309 1.00 85.50 184 LEU A CA 1
ATOM 1493 C C . LEU A 1 184 ? -11.977 0.643 42.043 1.00 85.50 184 LEU A C 1
ATOM 1495 O O . LEU A 1 184 ? -12.005 -0.492 41.582 1.00 85.50 184 LEU A O 1
ATOM 1499 N N . LYS A 1 185 ? -10.832 1.216 42.434 1.00 83.81 185 LYS A N 1
ATOM 1500 C CA . LYS A 1 185 ? -9.515 0.568 42.312 1.00 83.81 185 LYS A CA 1
ATOM 1501 C C . LYS A 1 185 ? -9.435 -0.743 43.102 1.00 83.81 185 LYS A C 1
ATOM 1503 O O . LYS A 1 185 ? -8.875 -1.710 42.601 1.00 83.81 185 LYS A O 1
ATOM 1508 N N . SER A 1 186 ? -10.067 -0.831 44.275 1.00 84.62 186 SER A N 1
ATOM 1509 C CA . SER A 1 186 ? -10.114 -2.076 45.059 1.00 84.62 186 SER A CA 1
ATOM 1510 C C . SER A 1 186 ? -10.968 -3.185 44.437 1.00 84.62 186 SER A C 1
ATOM 1512 O O . SER A 1 186 ? -10.826 -4.331 44.834 1.00 84.62 186 SER A O 1
ATOM 1514 N N . LYS A 1 187 ? -11.875 -2.864 43.502 1.00 78.19 187 LYS A N 1
ATOM 1515 C CA . LYS A 1 187 ? -12.649 -3.858 42.732 1.00 78.19 187 LYS A CA 1
ATOM 1516 C C . LYS A 1 187 ? -11.890 -4.381 41.506 1.00 78.19 187 LYS A C 1
ATOM 1518 O O . LYS A 1 187 ? -12.389 -5.274 40.831 1.00 78.19 187 LYS A O 1
ATOM 1523 N N . GLN A 1 188 ? -10.749 -3.770 41.183 1.00 68.12 188 GLN A N 1
ATOM 1524 C CA . GLN A 1 188 ? -9.921 -4.099 40.022 1.00 68.12 188 GLN A CA 1
ATOM 1525 C C . GLN A 1 188 ? -8.778 -5.075 40.363 1.00 68.12 188 GLN A C 1
ATOM 1527 O O . GLN A 1 188 ? -8.216 -5.669 39.443 1.00 68.12 188 GLN A O 1
ATOM 1532 N N . SER A 1 189 ? -8.461 -5.223 41.657 1.00 57.03 189 SER A N 1
ATOM 1533 C CA . SER A 1 189 ? -7.520 -6.200 42.233 1.00 57.03 189 SER A CA 1
ATOM 1534 C C . SER A 1 189 ? -8.227 -7.485 42.644 1.00 57.03 189 SER A C 1
ATOM 1536 O O . SER A 1 189 ? -7.587 -8.551 42.524 1.00 57.03 189 SER A O 1
#

Sequence (189 aa):
MNRKAFIQQASITMMLHPYSSEKAPAERVDAAINLAEALWERLKDRGYGPTTQTSERCSKNWYSEIQDQEEFDKCRRKYGDEGGRNDAAKAWIGLDEEEKVKVFPAIPKYIESLKYSGKSKAHFATWINQKRFLNYEETEKKQSKPAYNELAQEIAGFERQLELVKKSGNQAMIDTLESHINKLKSKQS

Solvent-accessible surface area (backbone atoms only — not comparable to full-atom values): 11203 Å² total; per-residue (Å²): 95,58,67,68,63,49,36,54,53,44,21,54,56,54,70,69,38,92,86,69,81,88,61,59,76,67,61,47,51,54,52,25,43,54,50,27,48,54,50,48,53,56,34,37,76,72,70,53,51,64,60,73,72,78,64,76,73,75,72,74,64,32,54,80,68,49,89,58,52,70,61,54,51,51,42,40,59,74,64,66,56,89,68,62,63,50,55,30,29,46,34,56,69,72,44,53,75,78,52,54,68,45,40,62,74,27,45,62,58,50,58,53,50,34,72,76,66,74,52,81,83,71,56,62,28,57,40,52,69,65,48,55,45,64,79,61,58,91,65,73,86,73,71,71,68,71,91,73,52,63,68,59,56,50,44,55,52,50,53,52,51,40,57,57,37,62,76,68,69,48,60,73,60,40,56,54,46,53,53,49,44,52,59,51,55,64,72,74,112

Mean predicted aligned error: 18.68 Å

Foldseek 3Di:
DDLVVQLVVQLVVQLPDPPPDPDDPVVSSVVSSVVSVVVQVVCVVVVNHDPPDPDPPPLPQLLVVDPCNVLLVLLQVLLPAPDDNRLLSVLVVVDDPVLSVLSNVQSVVVVVVCVVVVDDRDHNSVCSNVSVSVVPDVPDPPPVPPVPVVLVVVLVVLVVVLVVVVVVPPVVVNVVSVVVSVVSVVVVD

Secondary structure (DSSP, 8-state):
--HHHHHHHHHHHHHTSTT--SS-HHHHHHHHHHHHHHHHHHHHHTT--S-S---------GGGG-S-HHHHHHHHHHHT--S-HHHHHHHHHTS-HHHHHHHHHHHHHHHHHHHHH-PPPPPHHHHHHTTTTGGGS------------HHHHHHHHHHHHHHHHHHHT-HHHHHHHHHHHHHHHTTT-

Radius of gyration: 33.12 Å; Cα contacts (8 Å, |Δi|>4): 116; chains: 1; bounding box: 60×59×73 Å

pLDDT: mean 78.95, std 13.29, range [40.56, 91.5]